Protein AF-A0A957VGG7-F1 (afdb_monomer)

Solvent-accessible surface area (backbone atoms only — not comparable to full-atom values): 11056 Å² total; per-residue (Å²): 121,49,78,49,75,45,54,58,84,41,92,56,49,60,61,48,51,50,52,52,35,55,77,61,43,55,69,79,35,65,76,42,68,19,63,67,44,61,65,49,49,36,33,73,22,59,14,34,44,36,42,32,30,47,97,89,39,76,34,31,43,32,39,33,40,40,26,83,46,97,94,44,64,24,27,28,29,46,44,43,72,71,43,93,70,61,90,61,49,61,60,52,48,30,52,52,52,16,67,74,69,75,28,53,46,42,81,36,58,72,87,56,93,78,53,54,72,57,47,78,45,77,59,84,76,34,34,38,27,29,37,41,67,71,49,28,57,45,47,45,54,52,46,30,72,76,68,67,46,57,79,49,64,34,64,37,42,59,54,59,21,62,82,58,44,48,82,36,49,36,30,33,23,46,92,85,37,85,73,47,72,50,74,44,74,46,47,62,93,53,80,80,75,65,77,91,79,112

Radius of gyration: 17.44 Å; Cα contacts (8 Å, |Δi|>4): 360; chains: 1; bounding box: 41×35×48 Å

Structure (mmCIF, N/CA/C/O backbone):
data_AF-A0A957VGG7-F1
#
_entry.id   AF-A0A957VGG7-F1
#
loop_
_atom_site.group_PDB
_atom_site.id
_atom_site.type_symbol
_atom_site.label_atom_id
_atom_site.label_alt_id
_atom_site.label_comp_id
_atom_site.label_asym_id
_atom_site.label_entity_id
_atom_site.label_seq_id
_atom_site.pdbx_PDB_ins_code
_atom_site.Cartn_x
_atom_site.Cartn_y
_atom_site.Cartn_z
_atom_site.occupancy
_atom_site.B_iso_or_equiv
_atom_site.auth_seq_id
_atom_site.auth_comp_id
_atom_site.auth_asym_id
_atom_site.auth_atom_id
_atom_site.pdbx_PDB_model_num
ATOM 1 N N . MET A 1 1 ? -19.685 0.603 16.178 1.00 87.62 1 MET A N 1
ATOM 2 C CA . MET A 1 1 ? -18.301 0.634 15.673 1.00 87.62 1 MET A CA 1
ATOM 3 C C . MET A 1 1 ? -17.552 1.783 16.332 1.00 87.62 1 MET A C 1
ATOM 5 O O . MET A 1 1 ? -17.985 2.923 16.215 1.00 87.62 1 MET A O 1
ATOM 9 N N . ASN A 1 2 ? -16.481 1.474 17.054 1.00 93.81 2 ASN A N 1
ATOM 10 C CA . ASN A 1 2 ? -15.523 2.428 17.599 1.00 93.81 2 ASN A CA 1
ATOM 11 C C . ASN A 1 2 ? -14.294 2.459 16.679 1.00 93.81 2 ASN A C 1
ATOM 13 O O . ASN A 1 2 ? -13.842 1.401 16.244 1.00 93.81 2 ASN A O 1
ATOM 17 N N . ILE A 1 3 ? -13.790 3.648 16.351 1.00 97.00 3 ILE A N 1
ATOM 18 C CA . ILE A 1 3 ? -12.655 3.826 15.437 1.00 97.00 3 ILE A CA 1
ATOM 19 C C . ILE A 1 3 ? -11.586 4.631 16.163 1.00 97.00 3 ILE A C 1
ATOM 21 O O . ILE A 1 3 ? -11.830 5.774 16.552 1.00 97.00 3 ILE A O 1
ATOM 25 N N . THR A 1 4 ? -10.396 4.054 16.279 1.00 97.50 4 THR A N 1
ATOM 26 C CA . THR A 1 4 ? -9.211 4.743 16.788 1.00 97.50 4 THR A CA 1
ATOM 27 C C . THR A 1 4 ? -8.266 5.014 15.624 1.00 97.50 4 THR A C 1
ATOM 29 O O . THR A 1 4 ? -7.878 4.096 14.898 1.00 97.50 4 THR A O 1
ATOM 32 N N . ILE A 1 5 ? -7.894 6.284 15.448 1.00 97.88 5 ILE A N 1
ATOM 33 C CA . ILE A 1 5 ? -6.891 6.723 14.475 1.00 97.88 5 ILE A CA 1
ATOM 34 C C . ILE A 1 5 ? -5.625 7.104 15.234 1.00 97.88 5 ILE A C 1
ATOM 36 O O . ILE A 1 5 ? -5.638 8.016 16.061 1.00 97.88 5 ILE A O 1
ATOM 40 N N . TYR A 1 6 ? -4.516 6.453 14.905 1.00 97.81 6 TYR A N 1
ATOM 41 C CA . TYR A 1 6 ? -3.201 6.845 15.395 1.00 97.81 6 TYR A CA 1
ATOM 42 C C . TYR A 1 6 ? -2.541 7.755 14.363 1.00 97.81 6 TYR A C 1
ATOM 44 O O . TYR A 1 6 ? -2.190 7.318 13.263 1.00 97.81 6 TYR A O 1
ATOM 52 N N . SER A 1 7 ? -2.402 9.034 14.709 1.00 94.75 7 SER A N 1
ATOM 53 C CA . SER A 1 7 ? -1.756 10.040 13.861 1.00 94.75 7 SER A CA 1
ATOM 54 C C . SER A 1 7 ? -0.229 9.913 13.861 1.00 94.75 7 SER A C 1
ATOM 56 O O . SER A 1 7 ? 0.346 9.394 14.824 1.00 94.75 7 SER A O 1
ATOM 58 N N . PRO A 1 8 ? 0.461 10.420 12.820 1.00 91.81 8 PRO A N 1
ATOM 59 C CA . PRO A 1 8 ? 1.916 10.526 12.821 1.00 91.81 8 PRO A CA 1
ATOM 60 C C . PRO A 1 8 ? 2.452 11.149 14.116 1.00 91.81 8 PRO A C 1
ATOM 62 O O . PRO A 1 8 ? 1.970 12.193 14.554 1.00 91.81 8 PRO A O 1
ATOM 65 N N . GLY A 1 9 ? 3.463 10.525 14.723 1.00 90.19 9 GLY A N 1
ATOM 66 C CA . GLY A 1 9 ? 4.054 10.991 15.979 1.00 90.19 9 GLY A CA 1
ATOM 67 C C . GLY A 1 9 ? 3.290 10.602 17.250 1.00 90.19 9 GLY A C 1
ATOM 68 O O . GLY A 1 9 ? 3.691 11.035 18.330 1.00 90.19 9 GLY A O 1
ATOM 69 N N . HIS A 1 10 ? 2.228 9.788 17.161 1.00 94.44 10 HIS A N 1
ATOM 70 C CA . HIS A 1 10 ? 1.554 9.260 18.350 1.00 94.44 10 HIS A CA 1
ATOM 71 C C . HIS A 1 10 ? 2.556 8.505 19.256 1.00 94.44 10 HIS A C 1
ATOM 73 O O . HIS A 1 10 ? 3.308 7.670 18.744 1.00 94.44 10 HIS A O 1
ATOM 79 N N . PRO A 1 11 ? 2.577 8.734 20.588 1.00 95.12 11 PRO A N 1
ATOM 80 C CA . PRO A 1 11 ? 3.579 8.133 21.478 1.00 95.12 11 PRO A CA 1
ATOM 81 C C . PRO A 1 11 ? 3.611 6.600 21.452 1.00 95.12 11 PRO A C 1
ATOM 83 O O . PRO A 1 11 ? 4.674 6.007 21.614 1.00 95.12 11 PRO A O 1
ATOM 86 N N . SER A 1 12 ? 2.459 5.963 21.223 1.00 95.88 12 SER A N 1
ATOM 87 C CA . SER A 1 12 ? 2.337 4.503 21.127 1.00 95.88 12 SER A CA 1
ATOM 88 C C . SER A 1 12 ? 2.508 3.952 19.708 1.00 95.88 12 SER A C 1
ATOM 90 O O . SER A 1 12 ? 2.339 2.759 19.511 1.00 95.88 12 SER A O 1
ATOM 92 N N . TRP A 1 13 ? 2.856 4.762 18.700 1.00 97.38 13 TRP A N 1
ATOM 93 C CA . TRP A 1 13 ? 2.842 4.313 17.299 1.00 97.38 13 TRP A CA 1
ATOM 94 C C . TRP A 1 13 ? 3.548 2.971 17.081 1.00 97.38 13 TRP A C 1
ATOM 96 O O . TRP A 1 13 ? 2.995 2.069 16.466 1.00 97.38 13 TRP A O 1
ATOM 106 N N . ASN A 1 14 ? 4.774 2.826 17.590 1.00 96.69 14 ASN A N 1
ATOM 107 C CA . ASN A 1 14 ? 5.545 1.605 17.364 1.00 96.69 14 ASN A CA 1
ATOM 108 C C . ASN A 1 14 ? 4.948 0.394 18.090 1.00 96.69 14 ASN A C 1
ATOM 110 O O . ASN A 1 14 ? 4.959 -0.690 17.515 1.00 96.69 14 ASN A O 1
ATOM 114 N N . SER A 1 15 ? 4.396 0.574 19.297 1.00 97.06 15 SER A N 1
ATOM 115 C CA . SER A 1 15 ? 3.704 -0.519 19.988 1.00 97.06 15 SER A CA 1
ATOM 116 C C . SER A 1 15 ? 2.421 -0.909 19.259 1.00 97.06 15 SER A C 1
ATOM 118 O O . SER A 1 15 ? 2.111 -2.092 19.191 1.00 97.06 15 SER A O 1
ATOM 120 N N . GLU A 1 16 ? 1.722 0.049 18.643 1.00 97.62 16 GLU A N 1
ATOM 121 C CA . GLU A 1 16 ? 0.540 -0.242 17.827 1.00 97.62 16 GLU A CA 1
ATOM 122 C C . GLU A 1 16 ? 0.896 -0.943 16.515 1.00 97.62 16 GLU A C 1
ATOM 124 O O . GLU A 1 16 ? 0.223 -1.896 16.142 1.00 97.62 16 GLU A O 1
ATOM 129 N N . VAL A 1 17 ? 1.974 -0.546 15.825 1.00 97.44 17 VAL A N 1
ATOM 130 C CA . VAL A 1 17 ? 2.451 -1.275 14.632 1.00 97.44 17 VAL A CA 1
ATOM 131 C C . VAL A 1 17 ? 2.806 -2.719 14.985 1.00 97.44 17 VAL A C 1
ATOM 133 O O . VAL A 1 17 ? 2.471 -3.629 14.228 1.00 97.44 17 VAL A O 1
ATOM 136 N N . GLU A 1 18 ? 3.471 -2.941 16.120 1.00 96.88 18 GLU A N 1
ATOM 137 C CA . GLU A 1 18 ? 3.801 -4.285 16.594 1.00 96.88 18 GLU A CA 1
ATOM 138 C C . GLU A 1 18 ? 2.541 -5.091 16.937 1.00 96.88 18 GLU A C 1
ATOM 140 O O . GLU A 1 18 ? 2.371 -6.197 16.420 1.00 96.88 18 GLU A O 1
ATOM 145 N N . HIS A 1 19 ? 1.631 -4.521 17.734 1.00 96.69 19 HIS A N 1
ATOM 146 C CA . HIS A 1 19 ? 0.350 -5.135 18.084 1.00 96.69 19 HIS A CA 1
ATOM 147 C C . HIS A 1 19 ? -0.438 -5.520 16.825 1.00 96.69 19 HIS A C 1
ATOM 149 O O . HIS A 1 19 ? -0.761 -6.690 16.623 1.00 96.69 19 HIS A O 1
ATOM 155 N N . MET A 1 20 ? -0.662 -4.566 15.920 1.00 97.69 20 MET A N 1
ATOM 156 C CA . MET A 1 20 ? -1.373 -4.787 14.662 1.00 97.69 20 MET A CA 1
ATOM 157 C C . MET A 1 20 ? -0.683 -5.836 13.787 1.00 97.69 20 MET A C 1
ATOM 159 O O . MET A 1 20 ? -1.348 -6.687 13.200 1.00 97.69 20 MET A O 1
ATOM 163 N N . GLY A 1 21 ? 0.650 -5.816 13.713 1.00 96.75 21 GLY A N 1
ATOM 164 C CA . GLY A 1 21 ? 1.426 -6.819 12.987 1.00 96.75 21 GLY A CA 1
ATOM 165 C C . GLY A 1 21 ? 1.185 -8.233 13.518 1.00 96.75 21 GLY A C 1
ATOM 166 O O . GLY A 1 21 ? 0.913 -9.140 12.732 1.00 96.75 21 GLY A O 1
ATOM 167 N N . GLN A 1 22 ? 1.211 -8.418 14.841 1.00 95.94 22 GLN A N 1
ATOM 168 C CA . GLN A 1 22 ? 0.926 -9.707 15.482 1.00 95.94 22 GLN A CA 1
ATOM 169 C C . GLN A 1 22 ? -0.510 -10.170 15.207 1.00 95.94 22 GLN A C 1
ATOM 171 O O . GLN A 1 22 ? -0.726 -11.316 14.813 1.00 95.94 22 GLN A O 1
ATOM 176 N N . ARG A 1 23 ? -1.492 -9.269 15.344 1.00 96.69 23 ARG A N 1
ATOM 177 C CA . ARG A 1 23 ? -2.910 -9.550 15.051 1.00 96.69 23 ARG A CA 1
ATOM 178 C C . ARG A 1 23 ? -3.134 -9.969 13.599 1.00 96.69 23 ARG A C 1
ATOM 180 O O . ARG A 1 23 ? -3.988 -10.809 13.326 1.00 96.69 23 ARG A O 1
ATOM 187 N N . LEU A 1 24 ? -2.340 -9.422 12.681 1.00 96.62 24 LEU A N 1
ATOM 188 C CA . LEU A 1 24 ? -2.400 -9.707 11.249 1.00 96.62 24 LEU A CA 1
ATOM 189 C C . LEU A 1 24 ? -1.494 -10.860 10.800 1.00 96.62 24 LEU A C 1
ATOM 191 O O . LEU A 1 24 ? -1.432 -11.127 9.600 1.00 96.62 24 LEU A O 1
ATOM 195 N N . GLY A 1 25 ? -0.820 -11.554 11.720 1.00 95.19 25 GLY A N 1
ATOM 196 C CA . GLY A 1 25 ? -0.006 -12.729 11.405 1.00 95.19 25 GLY A CA 1
ATOM 197 C C . GLY A 1 25 ? 1.349 -12.410 10.769 1.00 95.19 25 GLY A C 1
ATOM 198 O O . GLY A 1 25 ? 1.825 -13.173 9.932 1.00 95.19 25 GLY A O 1
ATOM 199 N N . ALA A 1 26 ? 1.976 -11.285 11.118 1.00 92.44 26 ALA A N 1
ATOM 200 C CA . ALA A 1 26 ? 3.391 -11.073 10.815 1.00 92.44 26 ALA A CA 1
ATOM 201 C C . ALA A 1 26 ? 4.264 -12.149 11.506 1.00 92.44 26 ALA A C 1
ATOM 203 O O . ALA A 1 26 ? 3.942 -12.547 12.629 1.00 92.44 26 ALA A O 1
ATOM 204 N N . PRO A 1 27 ? 5.379 -12.595 10.894 1.00 90.62 27 PRO A N 1
ATOM 205 C CA . PRO A 1 27 ? 5.936 -12.159 9.605 1.00 90.62 27 PRO A CA 1
ATOM 206 C C . PRO A 1 27 ? 5.305 -12.818 8.365 1.00 90.62 27 PRO A C 1
ATOM 208 O O . PRO A 1 27 ? 5.608 -12.415 7.244 1.00 90.62 27 PRO A O 1
ATOM 211 N N . ASP A 1 28 ? 4.431 -13.807 8.545 1.00 92.19 28 ASP A N 1
ATOM 212 C CA . ASP A 1 28 ? 3.993 -14.713 7.474 1.00 92.19 28 ASP A CA 1
ATOM 213 C C . ASP A 1 28 ? 2.912 -14.135 6.551 1.00 92.19 28 ASP A C 1
ATOM 215 O O . ASP A 1 28 ? 2.557 -14.746 5.543 1.00 92.19 28 ASP A O 1
ATOM 219 N N . ASN A 1 29 ? 2.377 -12.954 6.864 1.00 94.00 29 ASN A N 1
ATOM 220 C CA . ASN A 1 29 ? 1.370 -12.295 6.044 1.00 94.00 29 ASN A CA 1
ATOM 221 C C . ASN A 1 29 ? 2.011 -11.463 4.906 1.00 94.00 29 ASN A C 1
ATOM 223 O O . ASN A 1 29 ? 2.466 -10.340 5.146 1.00 94.00 29 ASN A O 1
ATOM 227 N N . PRO A 1 30 ? 1.963 -11.923 3.636 1.00 92.44 30 PRO A N 1
ATOM 228 C CA . PRO A 1 30 ? 2.606 -11.241 2.508 1.00 92.44 30 PRO A CA 1
ATOM 229 C C . PRO A 1 30 ? 1.897 -9.945 2.095 1.00 92.44 30 PRO A C 1
ATOM 231 O O . PRO A 1 30 ? 2.405 -9.200 1.257 1.00 92.44 30 PRO A O 1
ATOM 234 N N . THR A 1 31 ? 0.712 -9.682 2.653 1.00 95.00 31 THR A N 1
ATOM 235 C CA . THR A 1 31 ? -0.047 -8.453 2.416 1.00 95.00 31 THR A CA 1
ATOM 236 C C . THR A 1 31 ? 0.313 -7.346 3.404 1.00 95.00 31 THR A C 1
ATOM 238 O O . THR A 1 31 ? -0.221 -6.241 3.300 1.00 95.00 31 THR A O 1
ATOM 241 N N . LEU A 1 32 ? 1.208 -7.585 4.360 1.00 95.94 32 LEU A N 1
ATOM 242 C CA . LEU A 1 32 ? 1.715 -6.524 5.220 1.00 95.94 32 LEU A CA 1
ATOM 243 C C . LEU A 1 32 ? 2.873 -5.799 4.552 1.00 95.94 32 LEU A C 1
ATOM 245 O O . LEU A 1 32 ? 3.742 -6.400 3.925 1.00 95.94 32 LEU A O 1
ATOM 249 N N . PHE A 1 33 ? 2.882 -4.478 4.705 1.00 96.62 33 PHE A N 1
ATOM 250 C CA . PHE A 1 33 ? 4.093 -3.723 4.428 1.00 96.62 33 PHE A CA 1
ATOM 251 C C . PHE A 1 33 ? 5.185 -4.126 5.426 1.00 96.62 33 PHE A C 1
ATOM 253 O O . PHE A 1 33 ? 4.864 -4.449 6.573 1.00 96.62 33 PHE A O 1
ATOM 260 N N . PRO A 1 34 ? 6.465 -4.037 5.028 1.00 95.38 34 PRO A N 1
ATOM 261 C CA . PRO A 1 34 ? 7.582 -4.260 5.935 1.00 95.38 34 PRO A CA 1
ATOM 262 C C . PRO A 1 34 ? 7.437 -3.454 7.228 1.00 95.38 34 PRO A C 1
ATOM 264 O O . PRO A 1 34 ? 7.109 -2.265 7.176 1.00 95.38 34 PRO A O 1
ATOM 267 N N . TYR A 1 35 ? 7.748 -4.064 8.376 1.00 94.00 35 TYR A N 1
ATOM 268 C CA . TYR A 1 35 ? 7.624 -3.416 9.691 1.00 94.00 35 TYR A CA 1
ATOM 269 C C . TYR A 1 35 ? 8.289 -2.034 9.716 1.00 94.00 35 TYR A C 1
ATOM 271 O O . TYR A 1 35 ? 7.664 -1.044 10.082 1.00 94.00 35 TYR A O 1
ATOM 279 N N . HIS A 1 36 ? 9.522 -1.926 9.209 1.00 92.38 36 HIS A N 1
ATOM 280 C CA . HIS A 1 36 ? 10.239 -0.650 9.158 1.00 92.38 36 HIS A CA 1
ATOM 281 C C . HIS A 1 36 ? 9.510 0.423 8.332 1.00 92.38 36 HIS A C 1
ATOM 283 O O . HIS A 1 36 ? 9.531 1.604 8.687 1.00 92.38 36 HIS A O 1
ATOM 289 N N . PHE A 1 37 ? 8.833 0.026 7.249 1.00 96.50 37 PHE A N 1
ATOM 290 C CA . PHE A 1 37 ? 8.023 0.952 6.467 1.00 96.50 37 PHE A CA 1
ATOM 291 C C . PHE A 1 37 ? 6.861 1.489 7.311 1.00 96.50 37 PHE A C 1
ATOM 293 O O . PHE A 1 37 ? 6.667 2.702 7.372 1.00 96.50 37 PHE A O 1
ATOM 300 N N . LEU A 1 38 ? 6.119 0.614 7.995 1.00 97.06 38 LEU A N 1
ATOM 301 C CA . LEU A 1 38 ? 4.990 1.009 8.844 1.00 97.06 38 LEU A CA 1
ATOM 302 C C . LEU A 1 38 ? 5.437 1.844 10.055 1.00 97.06 38 LEU A C 1
ATOM 304 O O . LEU A 1 38 ? 4.814 2.854 10.374 1.00 97.06 38 LEU A O 1
ATOM 308 N N . SER A 1 39 ? 6.548 1.485 10.699 1.00 95.00 39 SER A N 1
ATOM 309 C CA . SER A 1 39 ? 7.067 2.195 11.872 1.00 95.00 39 SER A CA 1
ATOM 310 C C . SER A 1 39 ? 7.642 3.570 11.540 1.00 95.00 39 SER A C 1
ATOM 312 O O . SER A 1 39 ? 7.538 4.476 12.359 1.00 95.00 39 SER A O 1
ATOM 314 N N . VAL A 1 40 ? 8.252 3.755 10.364 1.00 94.75 40 VAL A N 1
ATOM 315 C CA . VAL A 1 40 ? 9.007 4.983 10.049 1.00 94.75 40 VAL A CA 1
ATOM 316 C C . VAL A 1 40 ? 8.440 5.732 8.853 1.00 94.75 40 VAL A C 1
ATOM 318 O O . VAL A 1 40 ? 8.173 6.933 8.940 1.00 94.75 40 VAL A O 1
ATOM 321 N N . VAL A 1 41 ? 8.301 5.056 7.714 1.00 96.06 41 VAL A N 1
ATOM 322 C CA . VAL A 1 41 ? 7.960 5.714 6.448 1.00 96.06 41 VAL A CA 1
ATOM 323 C C . VAL A 1 41 ? 6.515 6.187 6.467 1.00 96.06 41 VAL A C 1
ATOM 325 O O . VAL A 1 41 ? 6.277 7.354 6.162 1.00 96.06 41 VAL A O 1
ATOM 328 N N . LEU A 1 42 ? 5.579 5.332 6.891 1.00 97.25 42 LEU A N 1
ATOM 329 C CA . LEU A 1 42 ? 4.150 5.644 6.910 1.00 97.25 42 LEU A CA 1
ATOM 330 C C . LEU A 1 42 ? 3.857 6.925 7.710 1.00 97.25 42 LEU A C 1
ATOM 332 O O . LEU A 1 42 ? 3.169 7.809 7.208 1.00 97.25 42 LEU A O 1
ATOM 336 N N . GLN A 1 43 ? 4.470 7.094 8.886 1.00 94.88 43 GLN A N 1
ATOM 337 C CA . GLN A 1 43 ? 4.359 8.335 9.663 1.00 94.88 43 GLN A CA 1
ATOM 338 C C . GLN A 1 43 ? 4.864 9.554 8.886 1.00 94.88 43 GLN A C 1
ATOM 340 O O . GLN A 1 43 ? 4.199 10.584 8.804 1.00 94.88 43 GLN A O 1
ATOM 345 N N . ARG A 1 44 ? 6.064 9.446 8.304 1.00 93.88 44 ARG A N 1
ATOM 346 C CA . ARG A 1 44 ? 6.755 10.566 7.645 1.00 93.88 44 ARG A CA 1
ATOM 347 C C . ARG A 1 44 ? 6.051 11.063 6.393 1.00 93.88 44 ARG A C 1
ATOM 349 O O . ARG A 1 44 ? 6.261 12.215 6.008 1.00 93.88 44 ARG A O 1
ATOM 356 N N . ILE A 1 45 ? 5.279 10.200 5.743 1.00 94.31 45 ILE A N 1
ATOM 357 C CA . ILE A 1 45 ? 4.497 10.572 4.566 1.00 94.31 45 ILE A CA 1
ATOM 358 C C . ILE A 1 45 ? 3.126 11.159 4.933 1.00 94.31 45 ILE A C 1
ATOM 360 O O . ILE A 1 45 ? 2.477 11.745 4.073 1.00 94.31 45 ILE A O 1
ATOM 364 N N . GLY A 1 46 ? 2.724 11.089 6.208 1.00 94.75 46 GLY A N 1
ATOM 365 C CA . GLY A 1 46 ? 1.424 11.560 6.694 1.00 94.75 46 GLY A CA 1
ATOM 366 C C . GLY A 1 46 ? 0.361 10.464 6.764 1.00 94.75 46 GLY A C 1
ATOM 367 O O . GLY A 1 46 ? -0.827 10.766 6.788 1.00 94.75 46 GLY A O 1
ATOM 368 N N . GLY A 1 47 ? 0.766 9.194 6.750 1.00 97.00 47 GLY A N 1
ATOM 369 C CA . GLY A 1 47 ? -0.140 8.067 6.914 1.00 97.00 47 GLY A CA 1
ATOM 370 C C . GLY A 1 47 ? -0.578 7.854 8.360 1.00 97.00 47 GLY A C 1
ATOM 371 O O . GLY A 1 47 ? 0.034 8.365 9.293 1.00 97.00 47 GLY A O 1
ATOM 372 N N . HIS A 1 48 ? -1.641 7.078 8.535 1.00 98.31 48 HIS A N 1
ATOM 373 C CA . HIS A 1 48 ? -2.248 6.812 9.842 1.00 98.31 48 HIS A CA 1
ATOM 374 C C . HIS A 1 48 ? -2.454 5.310 10.036 1.00 98.31 48 HIS A C 1
ATOM 376 O O . HIS A 1 48 ? -2.628 4.572 9.060 1.00 98.31 48 HIS A O 1
ATOM 382 N N . LEU A 1 49 ? -2.471 4.866 11.291 1.00 98.50 49 LEU A N 1
ATOM 383 C CA . LEU A 1 49 ? -2.972 3.537 11.645 1.00 98.50 49 LEU A CA 1
ATOM 384 C C . LEU A 1 49 ? -4.442 3.661 12.045 1.00 98.50 49 LEU A C 1
ATOM 386 O O . LEU A 1 49 ? -4.835 4.650 12.666 1.00 98.50 49 LEU A O 1
ATOM 390 N N . VA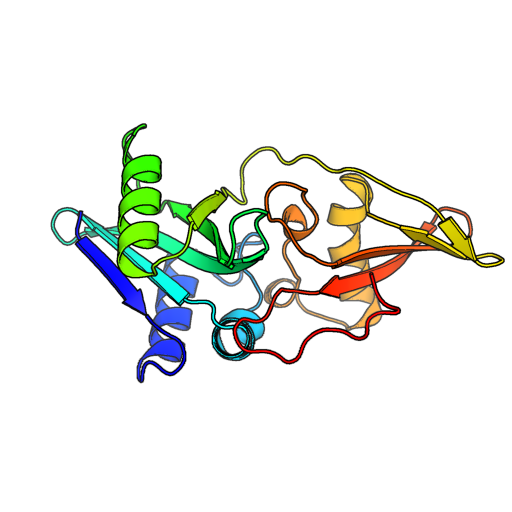L A 1 50 ? -5.240 2.660 11.702 1.00 98.44 50 VAL A N 1
ATOM 391 C CA . VAL A 1 50 ? -6.663 2.593 12.028 1.00 98.44 50 VAL A CA 1
ATOM 392 C C . VAL A 1 50 ? -6.935 1.278 12.734 1.00 98.44 50 VAL A C 1
ATOM 394 O O . VAL A 1 50 ? -6.602 0.215 12.217 1.00 98.44 50 VAL A O 1
ATOM 397 N N . GLN A 1 51 ? -7.582 1.359 13.887 1.00 97.69 51 GLN A N 1
ATOM 398 C CA . GLN A 1 51 ? -8.130 0.215 14.601 1.00 97.69 51 GLN A CA 1
ATOM 399 C C . GLN A 1 51 ? -9.642 0.372 14.684 1.00 97.69 51 GLN A C 1
ATOM 401 O O . GLN A 1 51 ? -10.145 1.464 14.966 1.00 97.69 51 GLN A O 1
ATOM 406 N N . VAL A 1 52 ? -10.360 -0.714 14.421 1.00 96.75 52 VAL A N 1
ATOM 407 C CA . VAL A 1 52 ? -11.819 -0.735 14.424 1.00 96.75 52 VAL A CA 1
ATOM 408 C C . VAL A 1 52 ? -12.307 -1.809 15.377 1.00 96.75 52 VAL A C 1
ATOM 410 O O . VAL A 1 52 ? -11.957 -2.983 15.249 1.00 96.75 52 VAL A O 1
ATOM 413 N N . GLU A 1 53 ? -13.173 -1.407 16.299 1.00 95.50 53 GLU A N 1
ATOM 414 C CA . GLU A 1 53 ? -13.745 -2.281 17.315 1.00 95.50 53 GLU A CA 1
ATOM 415 C C . GLU A 1 53 ? -15.273 -2.261 17.280 1.00 95.50 53 GLU A C 1
ATOM 417 O O . GLU A 1 53 ? -15.909 -1.244 16.985 1.00 95.50 53 GLU A O 1
ATOM 422 N N . THR A 1 54 ? -15.884 -3.389 17.627 1.00 92.50 54 THR A N 1
ATOM 423 C CA . THR A 1 54 ? -17.321 -3.499 17.902 1.00 92.50 54 THR A CA 1
ATOM 424 C C . THR A 1 54 ? -17.508 -4.360 19.142 1.00 92.50 54 THR A C 1
ATOM 426 O O . THR A 1 54 ? -16.882 -5.407 19.263 1.00 92.50 54 THR A O 1
ATOM 429 N N . ASP A 1 55 ? -18.304 -3.875 20.097 1.00 91.00 55 ASP A N 1
ATOM 430 C CA . ASP A 1 55 ? -18.567 -4.542 21.381 1.00 91.00 55 ASP A CA 1
ATOM 431 C C . ASP A 1 55 ? -17.295 -4.965 22.146 1.00 91.00 55 ASP A C 1
ATOM 433 O O . ASP A 1 55 ? -17.250 -5.999 22.807 1.00 91.00 55 ASP A O 1
ATOM 437 N N . GLY A 1 56 ? -16.238 -4.148 22.048 1.00 89.38 56 GLY A N 1
ATOM 438 C CA . GLY A 1 56 ? -14.939 -4.389 22.689 1.00 89.38 56 GLY A CA 1
ATOM 439 C C . GLY A 1 56 ? -14.050 -5.418 21.982 1.00 89.38 56 GLY A C 1
ATOM 440 O O . GLY A 1 56 ? -12.957 -5.699 22.466 1.00 89.38 56 GLY A O 1
ATOM 441 N N . ALA A 1 57 ? -14.486 -5.972 20.849 1.00 92.81 57 ALA A N 1
ATOM 442 C CA . ALA A 1 57 ? -13.680 -6.845 20.008 1.00 92.81 57 ALA A CA 1
ATOM 443 C C . ALA A 1 57 ? -13.102 -6.073 18.815 1.00 92.81 57 ALA A C 1
ATOM 445 O O . ALA A 1 57 ? -13.823 -5.364 18.113 1.00 92.81 57 ALA A O 1
ATOM 446 N N . GLU A 1 58 ? -11.806 -6.245 18.559 1.00 94.69 58 GLU A N 1
ATOM 447 C CA . GLU A 1 58 ? -11.133 -5.723 17.368 1.00 94.69 58 GLU A CA 1
ATOM 448 C C . GLU A 1 58 ? -11.585 -6.505 16.126 1.00 94.69 58 GLU A C 1
ATOM 450 O O . GLU A 1 58 ? -11.332 -7.707 16.006 1.00 94.69 58 GLU A O 1
ATOM 455 N N . ILE A 1 59 ? -12.270 -5.822 15.209 1.00 95.94 59 ILE A N 1
ATOM 456 C CA . ILE A 1 59 ? -12.869 -6.428 14.010 1.00 95.94 59 ILE A CA 1
ATOM 457 C C . ILE A 1 59 ? -12.089 -6.116 12.735 1.00 95.94 59 ILE A C 1
ATOM 459 O O . ILE A 1 59 ? -12.211 -6.851 11.754 1.00 95.94 59 ILE A O 1
ATOM 463 N N . SER A 1 60 ? -11.284 -5.051 12.726 1.00 96.50 60 SER A N 1
ATOM 464 C CA . SER A 1 60 ? -10.486 -4.670 11.564 1.00 96.50 60 SER A CA 1
ATOM 465 C C . SER A 1 60 ? -9.309 -3.769 11.931 1.00 96.50 60 SER A C 1
ATOM 467 O O . SER A 1 60 ? -9.386 -2.956 12.854 1.00 96.50 60 SER A O 1
ATOM 469 N N . ILE A 1 61 ? -8.234 -3.907 11.156 1.00 98.00 61 ILE A N 1
ATOM 470 C CA . ILE A 1 61 ? -7.061 -3.039 11.174 1.00 98.00 61 ILE A CA 1
ATOM 471 C C . ILE A 1 61 ? -6.896 -2.412 9.789 1.00 98.00 61 ILE A C 1
ATOM 473 O O . ILE A 1 61 ? -7.072 -3.064 8.759 1.00 98.00 61 ILE A O 1
ATOM 477 N N . GLY A 1 62 ? -6.516 -1.141 9.751 1.00 97.94 62 GLY A N 1
ATOM 478 C CA . GLY A 1 62 ? -6.265 -0.410 8.522 1.00 97.94 62 GLY A CA 1
ATOM 479 C C . GLY A 1 62 ? -4.984 0.407 8.567 1.00 97.94 62 GLY A C 1
ATOM 480 O O . GLY A 1 62 ? -4.578 0.918 9.607 1.00 97.94 62 GLY A O 1
ATOM 481 N N . PHE A 1 63 ? -4.376 0.585 7.400 1.00 98.56 63 PHE A N 1
ATOM 482 C CA . PHE A 1 63 ? -3.264 1.511 7.206 1.00 98.56 63 PHE A CA 1
ATOM 483 C C . PHE A 1 63 ? -3.664 2.533 6.145 1.00 98.56 63 PHE A C 1
ATOM 485 O O . PHE A 1 63 ? -3.975 2.163 5.010 1.00 98.56 63 PHE A O 1
ATOM 492 N N . LEU A 1 64 ? -3.686 3.811 6.513 1.00 98.38 64 LEU A N 1
ATOM 493 C CA . LEU A 1 64 ? -4.044 4.906 5.617 1.00 98.38 64 LEU A CA 1
ATOM 494 C C . LEU A 1 64 ? -2.789 5.447 4.943 1.00 98.38 64 LEU A C 1
ATOM 496 O O . LEU A 1 64 ? -1.953 6.079 5.589 1.00 98.38 64 LEU A O 1
ATOM 500 N N . PHE A 1 65 ? -2.675 5.221 3.638 1.00 97.94 65 PHE A N 1
ATOM 501 C CA . PHE A 1 65 ? -1.592 5.735 2.808 1.00 97.94 65 PHE A CA 1
ATOM 502 C C . PHE A 1 65 ? -2.038 7.024 2.124 1.00 97.94 65 PHE A C 1
ATOM 504 O O . PHE A 1 65 ? -3.094 7.014 1.490 1.00 97.94 65 PHE A O 1
ATOM 511 N N . PRO A 1 66 ? -1.270 8.119 2.222 1.00 95.88 66 PRO A N 1
ATOM 512 C CA . PRO A 1 66 ? -1.546 9.325 1.457 1.00 95.88 66 PRO A CA 1
ATOM 513 C C . PRO A 1 66 ? -1.630 9.022 -0.040 1.00 95.88 66 PRO A C 1
ATOM 515 O O . PRO A 1 66 ? -0.853 8.228 -0.575 1.00 95.88 66 PRO A O 1
ATOM 518 N N . ARG A 1 67 ? -2.578 9.679 -0.699 1.00 92.50 67 ARG A N 1
ATOM 519 C CA . ARG A 1 67 ? -2.890 9.559 -2.120 1.00 92.50 67 ARG A CA 1
ATOM 520 C C . ARG A 1 67 ? -3.286 10.927 -2.664 1.00 92.50 67 ARG A C 1
ATOM 522 O O . ARG A 1 67 ? -3.951 11.715 -1.989 1.00 92.50 67 ARG A O 1
ATOM 529 N N . ARG A 1 68 ? -2.954 11.198 -3.923 1.00 85.25 68 ARG A N 1
ATOM 530 C CA . ARG A 1 68 ? -3.564 12.297 -4.681 1.00 85.25 68 ARG A CA 1
ATOM 531 C C . ARG A 1 68 ? -4.849 11.868 -5.386 1.00 85.25 68 ARG A C 1
ATOM 533 O O . ARG A 1 68 ? -4.862 10.890 -6.133 1.00 85.25 68 ARG A O 1
ATOM 540 N N . ALA A 1 69 ? -5.911 12.639 -5.178 1.00 83.56 69 ALA A N 1
ATOM 541 C CA . ALA A 1 69 ? -7.144 12.581 -5.953 1.00 83.56 69 ALA A CA 1
ATOM 542 C C . ALA A 1 69 ? -7.341 13.896 -6.726 1.00 83.56 69 ALA A C 1
ATOM 544 O O . ALA A 1 69 ? -6.683 14.898 -6.442 1.00 83.56 69 ALA A O 1
ATOM 545 N N . ALA A 1 70 ? -8.245 13.893 -7.711 1.00 79.44 70 ALA A N 1
ATOM 546 C CA . ALA A 1 70 ? -8.556 15.086 -8.506 1.00 79.44 70 ALA A CA 1
ATOM 547 C C . ALA A 1 70 ? -9.060 16.250 -7.633 1.00 79.44 70 ALA A C 1
ATOM 549 O O . ALA A 1 70 ? -8.687 17.398 -7.859 1.00 79.44 70 ALA A O 1
ATOM 550 N N . ASP A 1 71 ? -9.834 15.928 -6.596 1.00 81.00 71 ASP A N 1
ATOM 551 C CA . ASP A 1 71 ? -10.508 16.902 -5.732 1.00 81.00 71 ASP A CA 1
ATOM 552 C C . ASP A 1 71 ? -9.687 17.294 -4.489 1.00 81.00 71 ASP A C 1
ATOM 554 O O . ASP A 1 71 ? -10.190 17.980 -3.600 1.00 81.00 71 ASP A O 1
ATOM 558 N N . GLY A 1 72 ? -8.418 16.869 -4.408 1.00 84.56 72 GLY A N 1
ATOM 559 C CA . GLY A 1 72 ? -7.506 17.218 -3.316 1.00 84.56 72 GLY A CA 1
ATOM 560 C C . GLY A 1 72 ? -6.839 16.013 -2.636 1.00 84.56 72 GLY A C 1
ATOM 561 O O . GLY A 1 72 ? -6.653 14.963 -3.262 1.00 84.56 72 GLY A O 1
ATOM 562 N N . PRO A 1 73 ? -6.396 16.161 -1.370 1.00 89.06 73 PRO A N 1
ATOM 563 C CA . PRO A 1 73 ? -5.763 15.076 -0.629 1.00 89.06 73 PRO A CA 1
ATOM 564 C C . PRO A 1 73 ? -6.757 13.939 -0.365 1.00 89.06 73 PRO A C 1
ATOM 566 O O . PRO A 1 73 ? -7.907 14.164 0.013 1.00 89.06 73 PRO A O 1
ATOM 569 N N . ALA A 1 74 ? -6.288 12.707 -0.534 1.00 95.69 74 ALA A N 1
ATOM 570 C CA . ALA A 1 74 ? -7.042 11.496 -0.256 1.00 95.69 74 ALA A CA 1
ATOM 571 C C . ALA A 1 74 ? -6.161 10.447 0.437 1.00 95.69 74 ALA A C 1
ATOM 573 O O . ALA A 1 74 ? -4.939 10.561 0.484 1.00 95.69 74 ALA A O 1
ATOM 574 N N . TYR A 1 75 ? -6.773 9.386 0.940 1.00 97.94 75 TYR A N 1
ATOM 575 C CA . TYR A 1 75 ? -6.070 8.231 1.473 1.00 97.94 75 TYR A CA 1
ATOM 576 C 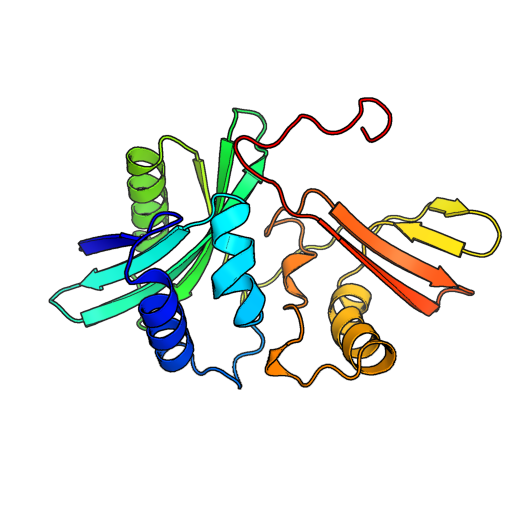C . TYR A 1 75 ? -6.524 6.952 0.782 1.00 97.94 75 TYR A C 1
ATOM 578 O O . TYR A 1 75 ? -7.701 6.782 0.471 1.00 97.94 75 TYR A O 1
ATOM 586 N N . THR A 1 76 ? -5.597 6.020 0.606 1.00 98.19 76 THR A N 1
ATOM 587 C CA . THR A 1 76 ? -5.907 4.607 0.382 1.00 98.19 76 THR A CA 1
ATOM 588 C C . THR A 1 76 ? -5.911 3.907 1.740 1.00 98.19 76 THR A C 1
ATOM 590 O O . THR A 1 76 ? -4.877 3.835 2.403 1.00 98.19 76 THR A O 1
ATOM 593 N N . LEU A 1 77 ? -7.065 3.391 2.166 1.00 98.44 77 LEU A N 1
ATOM 594 C CA . LEU A 1 77 ? -7.209 2.548 3.351 1.00 98.44 77 LEU A CA 1
ATOM 595 C C . LEU A 1 77 ? -6.895 1.103 2.970 1.00 98.44 77 LEU A C 1
ATOM 597 O O . LEU A 1 77 ? -7.771 0.387 2.486 1.00 98.44 77 LEU A O 1
ATOM 601 N N . ARG A 1 78 ? -5.659 0.661 3.219 1.00 98.19 78 ARG A N 1
ATOM 602 C CA . ARG A 1 78 ? -5.300 -0.759 3.134 1.00 98.19 78 ARG A CA 1
ATOM 603 C C . ARG A 1 78 ? -5.959 -1.494 4.299 1.00 98.19 78 ARG A C 1
ATOM 605 O O . ARG A 1 78 ? -5.452 -1.447 5.418 1.00 98.19 78 ARG A O 1
ATOM 612 N N . HIS A 1 79 ? -7.095 -2.117 4.023 1.00 97.31 79 HIS A N 1
ATOM 613 C CA . HIS A 1 79 ? -8.008 -2.696 4.998 1.00 97.31 79 HIS A CA 1
ATOM 614 C C . HIS A 1 79 ? -7.713 -4.181 5.232 1.00 97.31 79 HIS A C 1
ATOM 616 O O . HIS A 1 79 ? -7.575 -4.948 4.281 1.00 97.31 79 HIS A O 1
ATOM 622 N N . HIS A 1 80 ? -7.653 -4.592 6.497 1.00 97.19 80 HIS A N 1
ATOM 623 C CA . HIS A 1 80 ? -7.473 -5.979 6.911 1.00 97.19 80 HIS A CA 1
ATOM 624 C C . HIS A 1 80 ? -8.576 -6.379 7.898 1.00 97.19 80 HIS A C 1
ATOM 626 O O . HIS A 1 80 ? -8.453 -6.102 9.095 1.00 97.19 80 HIS A O 1
ATOM 632 N N . PRO A 1 81 ? -9.643 -7.048 7.431 1.00 95.19 81 PRO A N 1
ATOM 633 C CA . PRO A 1 81 ? -10.671 -7.550 8.330 1.00 95.19 81 PRO A CA 1
ATOM 634 C C . PRO A 1 81 ? -10.107 -8.686 9.198 1.00 95.19 81 PRO A C 1
ATOM 636 O O . PRO A 1 81 ? -9.441 -9.597 8.695 1.00 95.19 81 PRO A O 1
ATOM 639 N N . LEU A 1 82 ? -10.391 -8.631 10.500 1.00 95.31 82 LEU A N 1
ATOM 640 C CA . LEU A 1 82 ? -10.115 -9.697 11.473 1.00 95.31 82 LEU A CA 1
ATOM 641 C C . LEU A 1 82 ? -11.353 -10.563 11.732 1.00 95.31 82 LEU A C 1
ATOM 643 O O . LEU A 1 82 ? -11.233 -11.729 12.100 1.00 95.31 82 LEU A O 1
ATOM 647 N N . ALA A 1 83 ? -12.534 -9.992 11.514 1.00 92.44 83 ALA A N 1
ATOM 648 C CA . ALA A 1 83 ? -13.821 -10.664 11.558 1.00 92.44 83 ALA A CA 1
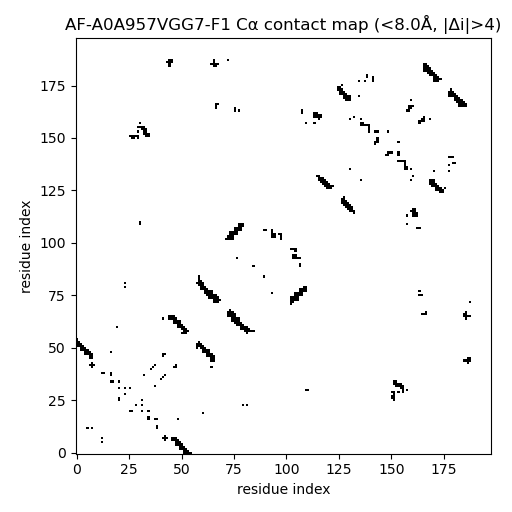ATOM 649 C C . ALA A 1 83 ? -14.653 -10.263 10.327 1.00 92.44 83 ALA A C 1
ATOM 651 O O . ALA A 1 83 ? -14.367 -9.232 9.709 1.00 92.44 83 ALA A O 1
ATOM 652 N N . PRO A 1 84 ? -15.676 -11.054 9.953 1.00 86.88 84 PRO A N 1
ATOM 653 C CA . PRO A 1 84 ? -16.653 -10.629 8.962 1.00 86.88 84 PRO A CA 1
ATOM 654 C C . PRO A 1 84 ? -17.248 -9.272 9.342 1.00 86.88 84 PRO A C 1
ATOM 656 O O . PRO A 1 84 ? -17.611 -9.045 10.496 1.00 86.88 84 PRO A O 1
ATOM 659 N N . MET A 1 85 ? -17.325 -8.382 8.362 1.00 85.25 85 MET A N 1
ATOM 660 C CA . MET A 1 85 ? -18.004 -7.100 8.476 1.00 85.25 85 MET A CA 1
ATOM 661 C C . MET A 1 85 ? -19.240 -7.137 7.583 1.00 85.25 85 MET A C 1
ATOM 663 O O . MET A 1 85 ? -19.213 -7.789 6.539 1.00 85.25 85 MET A O 1
ATOM 667 N N . ASP A 1 86 ? -20.296 -6.435 7.985 1.00 85.19 86 ASP A N 1
ATOM 668 C CA . ASP A 1 86 ? -21.478 -6.260 7.142 1.00 85.19 86 ASP A CA 1
ATOM 669 C C . ASP A 1 86 ? -21.100 -5.556 5.828 1.00 85.19 86 ASP A C 1
ATOM 671 O O . ASP A 1 86 ? -20.168 -4.745 5.801 1.00 85.19 86 ASP A O 1
ATOM 675 N N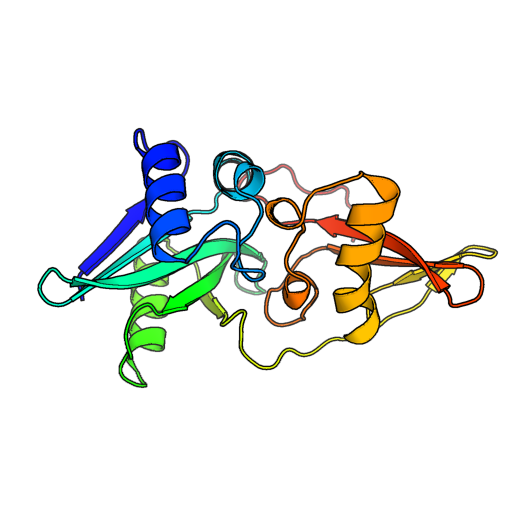 . ASP A 1 87 ? -21.845 -5.821 4.752 1.00 79.38 87 ASP A N 1
ATOM 676 C CA . ASP A 1 87 ? -21.529 -5.330 3.400 1.00 79.38 87 ASP A CA 1
ATOM 677 C C . ASP A 1 87 ? -21.359 -3.796 3.340 1.00 79.38 87 ASP A C 1
ATOM 679 O O . ASP A 1 87 ? -20.480 -3.282 2.645 1.00 79.38 87 ASP A O 1
ATOM 683 N N . ASP A 1 88 ? -22.135 -3.056 4.138 1.00 89.62 88 ASP A N 1
ATOM 684 C CA . ASP A 1 88 ? -22.083 -1.590 4.199 1.00 89.62 88 ASP A CA 1
ATOM 685 C C . ASP A 1 88 ? -21.017 -1.045 5.165 1.00 89.62 88 ASP A C 1
ATOM 687 O O . ASP A 1 88 ? -20.677 0.143 5.122 1.00 89.62 88 ASP A O 1
ATOM 691 N N . ALA A 1 89 ? -20.473 -1.878 6.055 1.00 91.81 89 ALA A N 1
ATOM 692 C CA . ALA A 1 89 ? -19.626 -1.419 7.153 1.00 91.81 89 ALA A CA 1
ATOM 693 C C . ALA A 1 89 ? -18.314 -0.795 6.656 1.00 91.81 89 ALA A C 1
ATOM 695 O O . ALA A 1 89 ? -17.843 0.189 7.227 1.00 91.81 89 ALA A O 1
ATOM 696 N N . LEU A 1 90 ? -17.746 -1.306 5.558 1.00 93.50 90 LEU A N 1
ATOM 697 C CA . LEU A 1 90 ? -16.542 -0.730 4.954 1.00 93.50 90 LEU A CA 1
ATOM 698 C C . LEU A 1 90 ? -16.812 0.656 4.347 1.00 93.50 90 LEU A C 1
ATOM 700 O O . LEU A 1 90 ? -15.983 1.554 4.485 1.00 93.50 90 LEU A O 1
ATOM 704 N N . GLY A 1 91 ? -17.979 0.854 3.728 1.00 95.12 91 GLY A N 1
ATOM 705 C CA . GLY A 1 91 ? -18.399 2.161 3.214 1.00 95.12 91 GLY A CA 1
ATOM 706 C C . GLY A 1 91 ? -18.648 3.176 4.332 1.00 95.12 91 GLY A C 1
ATOM 707 O O . GLY A 1 91 ? -18.258 4.338 4.226 1.00 95.12 91 GLY A O 1
ATOM 708 N N . GLN A 1 92 ? -19.237 2.735 5.446 1.00 95.12 92 GLN A N 1
ATOM 709 C CA . GLN A 1 92 ? -19.403 3.575 6.635 1.00 95.12 92 GLN A CA 1
ATOM 710 C C . GLN A 1 92 ? -18.053 3.936 7.264 1.00 95.12 92 GLN A C 1
ATOM 712 O O . GLN A 1 92 ? -17.831 5.092 7.624 1.00 95.12 92 GLN A O 1
ATOM 717 N N . LEU A 1 93 ? -17.132 2.972 7.359 1.00 96.50 93 LEU A N 1
ATOM 718 C CA . LEU A 1 93 ? -15.782 3.192 7.871 1.00 96.50 93 LEU A CA 1
ATOM 719 C C . LEU A 1 93 ? -15.047 4.263 7.058 1.00 96.50 93 LEU A C 1
ATOM 721 O O . LEU A 1 93 ? -14.534 5.217 7.641 1.00 96.50 93 LEU A O 1
ATOM 725 N N . THR A 1 94 ? -15.019 4.154 5.727 1.00 97.12 94 THR A N 1
ATOM 726 C CA . THR A 1 94 ? -14.338 5.154 4.888 1.00 97.12 94 THR A CA 1
ATOM 727 C C . THR A 1 94 ? -14.995 6.529 4.967 1.00 97.12 94 THR A C 1
ATOM 729 O O . THR A 1 94 ? -14.278 7.529 5.002 1.00 97.12 94 THR A O 1
ATOM 732 N N . ALA A 1 95 ? -16.326 6.606 5.071 1.00 96.94 95 ALA A N 1
ATOM 733 C CA . ALA A 1 95 ? -17.036 7.870 5.258 1.00 96.94 95 ALA A CA 1
ATOM 734 C C . ALA A 1 95 ? -16.686 8.546 6.597 1.00 96.94 95 ALA A C 1
ATOM 736 O O . ALA A 1 95 ? -16.399 9.745 6.629 1.00 96.94 95 ALA A O 1
ATOM 737 N N . ILE A 1 96 ? -16.655 7.782 7.696 1.00 97.19 96 ILE A N 1
ATOM 738 C CA . ILE A 1 96 ? -16.293 8.303 9.022 1.00 97.19 96 ILE A CA 1
ATOM 739 C C . ILE A 1 96 ? -14.835 8.764 9.037 1.00 97.19 96 ILE A C 1
ATOM 741 O O . ILE A 1 96 ? -14.560 9.894 9.445 1.00 97.19 96 ILE A O 1
ATOM 745 N N . LEU A 1 97 ? -13.909 7.929 8.550 1.00 97.88 97 LEU A N 1
ATOM 746 C CA . LEU A 1 97 ? -12.492 8.286 8.449 1.00 97.88 97 LEU A CA 1
ATOM 747 C C . LEU A 1 97 ? -12.305 9.549 7.606 1.00 97.88 97 LEU A C 1
ATOM 749 O O . LEU A 1 97 ? -11.572 10.451 8.005 1.00 97.88 97 LEU A O 1
ATOM 753 N N . GLY A 1 98 ? -13.002 9.649 6.472 1.00 96.38 98 GLY A N 1
ATOM 754 C CA . GLY A 1 98 ? -12.891 10.809 5.599 1.00 96.38 98 GLY A CA 1
ATOM 755 C C . GLY A 1 98 ? -13.391 12.097 6.248 1.00 96.38 98 GLY A C 1
ATOM 756 O O . GLY A 1 98 ? -12.736 13.135 6.145 1.00 96.38 98 GLY A O 1
ATOM 757 N N . SER A 1 99 ? -14.490 12.023 7.005 1.00 96.19 99 SER A N 1
ATOM 758 C CA . SER A 1 99 ? -14.984 13.159 7.787 1.00 96.19 99 SER A CA 1
ATOM 759 C C . SER A 1 99 ? -14.019 13.574 8.900 1.00 96.19 99 SER A C 1
ATOM 761 O O . SER A 1 99 ? -13.885 14.768 9.154 1.00 96.19 99 SER A O 1
ATOM 763 N N . GLN A 1 100 ? -13.370 12.625 9.580 1.00 96.12 100 GLN A N 1
ATOM 764 C CA . GLN A 1 100 ? -12.433 12.923 10.672 1.00 96.12 100 GLN A CA 1
ATOM 765 C C . GLN A 1 100 ? -11.104 13.493 10.165 1.00 96.12 100 GLN A C 1
ATOM 767 O O . GLN A 1 100 ? -10.516 14.356 10.814 1.00 96.12 100 GLN A O 1
ATOM 772 N N . LEU A 1 101 ? -10.638 13.028 9.005 1.00 94.81 101 LEU A N 1
ATOM 773 C CA . LEU A 1 101 ? -9.362 13.434 8.411 1.00 94.81 101 LEU A CA 1
ATOM 774 C C . LEU A 1 101 ? -9.480 14.657 7.493 1.00 94.81 101 LEU A C 1
ATOM 776 O O . LEU A 1 101 ? -8.459 15.235 7.125 1.00 94.81 101 LEU A O 1
ATOM 780 N N . GLY A 1 102 ? -10.698 15.036 7.091 1.00 94.00 102 GLY A N 1
ATOM 781 C CA . GLY A 1 102 ? -10.923 16.103 6.113 1.00 94.00 102 GLY A CA 1
ATOM 782 C C . GLY A 1 102 ? -10.388 15.764 4.716 1.00 94.00 102 GLY A C 1
ATOM 783 O O . GLY A 1 102 ? -9.956 16.656 3.991 1.00 94.00 102 GLY A O 1
ATOM 784 N N . ALA A 1 103 ? -10.374 14.480 4.354 1.00 94.94 103 ALA A N 1
ATOM 785 C CA . ALA A 1 103 ? -9.828 13.965 3.099 1.00 94.94 103 ALA A CA 1
ATOM 786 C C . ALA A 1 103 ? -10.645 12.757 2.626 1.00 94.94 103 ALA A C 1
ATOM 788 O O . ALA A 1 103 ? -11.181 12.014 3.443 1.00 94.94 103 ALA A O 1
ATOM 789 N N . ALA A 1 104 ? -10.727 12.518 1.317 1.00 96.12 104 ALA A N 1
ATOM 790 C CA . ALA A 1 104 ? -11.400 11.319 0.813 1.00 96.12 104 ALA A CA 1
ATOM 791 C C . ALA A 1 104 ? -10.650 10.047 1.249 1.00 96.12 104 ALA A C 1
ATOM 793 O O . ALA A 1 104 ? -9.422 10.044 1.316 1.00 96.12 104 ALA A O 1
ATOM 794 N N . VAL A 1 105 ? -11.368 8.954 1.518 1.00 97.62 105 VAL A N 1
ATOM 795 C CA . VAL A 1 105 ? -10.766 7.660 1.873 1.00 97.62 105 VAL A CA 1
ATOM 796 C C . VAL A 1 105 ? -11.281 6.584 0.926 1.00 97.62 105 VAL A C 1
ATOM 798 O O . VAL A 1 105 ? -12.481 6.339 0.831 1.00 97.62 105 VAL A O 1
ATOM 801 N N . HIS A 1 106 ? -10.359 5.923 0.237 1.00 96.81 106 HIS A N 1
ATOM 802 C CA . HIS A 1 106 ? -10.637 4.842 -0.697 1.00 96.81 106 HIS A CA 1
ATOM 803 C C . HIS A 1 106 ? -10.304 3.510 -0.036 1.00 96.81 106 HIS A C 1
ATOM 805 O O . HIS A 1 106 ? -9.148 3.263 0.310 1.00 96.81 106 HIS A O 1
ATOM 811 N N . ALA A 1 107 ? -11.308 2.655 0.145 1.00 96.62 107 ALA A N 1
ATOM 812 C CA . ALA A 1 107 ? -11.089 1.306 0.647 1.00 96.62 107 ALA A CA 1
ATOM 813 C C . ALA A 1 107 ? -10.230 0.495 -0.330 1.00 96.62 107 ALA A C 1
ATOM 815 O O . ALA A 1 107 ? -10.387 0.598 -1.547 1.00 96.62 107 ALA A O 1
ATOM 816 N N . TYR A 1 108 ? -9.340 -0.325 0.218 1.00 97.69 108 TYR A N 1
ATOM 817 C CA . TYR A 1 108 ? -8.459 -1.189 -0.545 1.00 97.69 108 TYR A CA 1
ATOM 818 C C . TYR A 1 108 ? -8.270 -2.522 0.179 1.00 97.69 108 TYR A C 1
ATOM 820 O O . TYR A 1 108 ? -7.700 -2.561 1.271 1.00 97.69 108 TYR A O 1
ATOM 828 N N . ASP A 1 109 ? -8.736 -3.609 -0.436 1.00 96.06 109 ASP A N 1
ATOM 829 C CA . ASP A 1 109 ? -8.514 -4.973 0.047 1.00 96.06 109 ASP A CA 1
ATOM 830 C C . ASP A 1 109 ? -7.259 -5.558 -0.618 1.00 96.06 109 ASP A C 1
ATOM 832 O O . ASP A 1 109 ? -7.286 -5.853 -1.813 1.00 96.06 109 ASP A O 1
ATOM 836 N N . PRO A 1 110 ? -6.159 -5.778 0.120 1.00 96.69 110 PRO A N 1
ATOM 837 C CA . PRO A 1 110 ? -4.938 -6.307 -0.468 1.00 96.69 110 PRO A CA 1
ATOM 838 C C . PRO A 1 110 ? -5.038 -7.766 -0.930 1.00 96.69 110 PRO A C 1
ATOM 840 O O . PRO A 1 110 ? -4.166 -8.215 -1.670 1.00 96.69 110 PRO A O 1
ATOM 843 N N . ARG A 1 111 ? -6.071 -8.510 -0.513 1.00 94.06 111 ARG A N 1
ATOM 844 C CA . ARG A 1 111 ? -6.308 -9.911 -0.907 1.00 94.06 111 ARG A CA 1
ATOM 845 C C . ARG A 1 111 ? -7.274 -10.033 -2.086 1.00 94.06 111 ARG A C 1
ATOM 847 O O . ARG A 1 111 ? -7.389 -11.115 -2.659 1.00 94.06 111 ARG A O 1
ATOM 854 N N . GLY A 1 112 ? -7.963 -8.945 -2.422 1.00 93.19 112 GLY A N 1
ATOM 855 C CA . GLY A 1 112 ? -8.923 -8.888 -3.514 1.00 93.19 112 GLY A CA 1
ATOM 856 C C . GLY A 1 112 ? -8.270 -8.933 -4.902 1.00 93.19 112 GLY A C 1
ATOM 857 O O . GLY A 1 112 ? -7.044 -8.906 -5.033 1.00 93.19 112 GLY A O 1
ATOM 858 N N . PRO A 1 113 ? -9.084 -9.014 -5.968 1.00 95.38 113 PRO A N 1
ATOM 859 C CA . PRO A 1 113 ? -8.597 -8.877 -7.333 1.00 95.38 113 PRO A CA 1
ATOM 860 C C . PRO A 1 113 ? -8.125 -7.441 -7.605 1.00 95.38 113 PRO A C 1
ATOM 862 O O . PRO A 1 113 ? -8.781 -6.480 -7.211 1.00 95.38 113 PRO A O 1
ATOM 865 N N . HIS A 1 114 ? -7.024 -7.312 -8.349 1.00 97.69 114 HIS A N 1
ATOM 866 C CA . HIS A 1 114 ? -6.386 -6.031 -8.671 1.00 97.69 114 HIS A CA 1
ATOM 867 C C . HIS A 1 114 ? -6.211 -5.852 -10.172 1.00 97.69 114 HIS A C 1
ATOM 869 O O . HIS A 1 114 ? -5.969 -6.826 -10.892 1.00 97.69 114 HIS A O 1
ATOM 875 N N . THR A 1 115 ? -6.269 -4.606 -10.647 1.00 97.94 115 THR A N 1
ATOM 876 C CA . THR A 1 115 ? -6.000 -4.291 -12.052 1.00 97.94 115 THR A CA 1
ATOM 877 C C . THR A 1 115 ? -4.648 -3.612 -12.232 1.00 97.94 115 THR A C 1
ATOM 879 O O . THR A 1 115 ? -4.182 -2.813 -11.418 1.00 97.94 115 THR A O 1
ATOM 882 N N . TYR A 1 116 ? -4.007 -3.926 -13.356 1.00 97.38 116 TYR A N 1
ATOM 883 C CA . TYR A 1 116 ? -2.693 -3.412 -13.727 1.00 97.38 116 TYR A CA 1
ATOM 884 C C . TYR A 1 116 ? -2.775 -2.822 -15.132 1.00 97.38 116 TYR A C 1
ATOM 886 O O . TYR A 1 116 ? -3.391 -3.404 -16.024 1.00 97.38 116 TYR A O 1
ATOM 894 N N . ALA A 1 117 ? -2.160 -1.658 -15.327 1.00 95.31 117 ALA A N 1
ATOM 895 C CA . ALA A 1 117 ? -2.076 -0.982 -16.618 1.00 95.31 117 ALA A CA 1
ATOM 896 C C . ALA A 1 117 ? -0.600 -0.902 -17.025 1.00 95.31 117 ALA A C 1
ATOM 898 O O . ALA A 1 117 ? 0.046 0.101 -16.705 1.00 95.31 117 ALA A O 1
ATOM 899 N N . PRO A 1 118 ? -0.045 -1.962 -17.642 1.00 97.19 118 PRO A N 1
ATOM 900 C CA . PRO A 1 118 ? 1.351 -1.968 -18.046 1.00 97.19 118 PRO A CA 1
ATOM 901 C C . PRO A 1 118 ? 1.611 -0.886 -19.091 1.00 97.19 118 PRO A C 1
ATOM 903 O O . PRO A 1 118 ? 0.793 -0.649 -19.981 1.00 97.19 118 PRO A O 1
ATOM 906 N N . THR A 1 119 ? 2.768 -0.242 -18.982 1.00 97.38 119 THR A N 1
ATOM 907 C CA . THR A 1 119 ? 3.260 0.708 -19.983 1.00 97.38 119 THR A CA 1
ATOM 908 C C . THR A 1 119 ? 4.718 0.410 -20.313 1.00 97.38 119 THR A C 1
ATOM 910 O O . THR A 1 119 ? 5.387 -0.350 -19.603 1.00 97.38 119 THR A O 1
ATOM 913 N N . ALA A 1 120 ? 5.194 0.995 -21.407 1.00 96.62 120 ALA A N 1
ATOM 914 C CA . ALA A 1 120 ? 6.510 0.741 -21.967 1.00 96.62 120 ALA A CA 1
ATOM 915 C C . ALA A 1 120 ? 7.012 1.973 -22.727 1.00 96.62 120 ALA A C 1
ATOM 917 O O . ALA A 1 120 ? 6.321 2.481 -23.611 1.00 96.62 120 ALA A O 1
ATOM 918 N N . VAL A 1 121 ? 8.211 2.439 -22.384 1.00 97.38 121 VAL A N 1
ATOM 919 C CA . VAL A 1 121 ? 8.971 3.458 -23.116 1.00 97.38 121 VAL A CA 1
ATOM 920 C C . VAL A 1 121 ? 10.422 2.993 -23.205 1.00 97.38 121 VAL A C 1
ATOM 922 O O . VAL A 1 121 ? 11.024 2.644 -22.189 1.00 97.38 121 VAL A O 1
ATOM 925 N N . SER A 1 122 ? 10.983 2.975 -24.413 1.00 97.12 122 SER A N 1
ATOM 926 C CA . SER A 1 122 ? 12.358 2.526 -24.655 1.00 97.12 122 SER A CA 1
ATOM 927 C C . SER A 1 122 ? 13.381 3.641 -24.421 1.00 97.12 122 SER A C 1
ATOM 929 O O . SER A 1 122 ? 13.235 4.756 -24.920 1.00 97.12 122 SER A O 1
ATOM 931 N N . TYR A 1 123 ? 14.458 3.295 -23.722 1.00 94.94 123 TYR A N 1
ATOM 932 C CA . TYR A 1 123 ? 15.637 4.109 -23.445 1.00 94.94 123 TYR A CA 1
ATOM 933 C C . TYR A 1 123 ? 16.891 3.290 -23.784 1.00 94.94 123 TYR A C 1
ATOM 935 O O . TYR A 1 123 ? 17.472 2.624 -22.927 1.00 94.94 123 TYR A O 1
ATOM 943 N N . GLY A 1 124 ? 17.296 3.310 -25.058 1.00 94.69 124 GLY A N 1
ATOM 944 C CA . GLY A 1 124 ? 18.325 2.392 -25.559 1.00 94.69 124 GLY A CA 1
ATOM 945 C C . GLY A 1 124 ? 17.854 0.941 -25.434 1.00 94.69 124 GLY A C 1
ATOM 946 O O . GLY A 1 124 ? 16.753 0.624 -25.879 1.00 94.69 124 GLY A O 1
ATOM 947 N N . ASP A 1 125 ? 18.655 0.102 -24.778 1.00 95.25 125 ASP A N 1
ATOM 948 C CA . ASP A 1 125 ? 18.367 -1.327 -24.567 1.00 95.25 125 ASP A CA 1
ATOM 949 C C . ASP A 1 125 ? 17.463 -1.599 -23.347 1.00 95.25 125 ASP A C 1
ATOM 951 O O . ASP A 1 125 ? 17.180 -2.750 -23.010 1.00 95.25 125 ASP A O 1
ATOM 955 N N . VAL A 1 126 ? 17.016 -0.544 -22.655 1.00 97.44 126 VAL A N 1
ATOM 956 C CA . VAL A 1 126 ? 16.160 -0.644 -21.467 1.00 97.44 126 VAL A CA 1
ATOM 957 C C . VAL A 1 126 ? 14.756 -0.160 -21.796 1.00 97.44 126 VAL A C 1
ATOM 959 O O . VAL A 1 126 ? 14.574 0.945 -22.299 1.00 97.44 126 VAL A O 1
ATOM 962 N N . GLU A 1 127 ? 13.738 -0.937 -21.448 1.00 98.12 127 GLU A N 1
ATOM 963 C CA . GLU A 1 127 ? 12.348 -0.484 -21.461 1.00 98.12 127 GLU A CA 1
ATOM 964 C C . GLU A 1 127 ? 11.892 -0.150 -20.038 1.00 98.12 127 GLU A C 1
ATOM 966 O O . GLU A 1 127 ? 12.084 -0.939 -19.115 1.00 98.12 127 GLU A O 1
ATOM 971 N N . ILE A 1 128 ? 11.280 1.018 -19.851 1.00 98.06 128 ILE A N 1
ATOM 972 C CA . ILE A 1 128 ? 10.763 1.468 -18.557 1.00 98.06 128 ILE A CA 1
ATOM 973 C C . ILE A 1 128 ? 9.267 1.728 -18.674 1.00 98.06 128 ILE A C 1
ATOM 975 O O . ILE A 1 128 ? 8.801 2.376 -19.610 1.00 98.06 128 ILE A O 1
ATOM 979 N N . GLY A 1 129 ? 8.500 1.272 -17.691 1.00 97.00 129 GLY A N 1
ATOM 980 C CA . GLY A 1 129 ? 7.094 1.635 -17.583 1.00 97.00 129 GLY A CA 1
ATOM 981 C C . GLY A 1 129 ? 6.401 0.955 -16.417 1.00 97.00 129 GLY A C 1
ATOM 982 O O . GLY A 1 129 ? 7.046 0.368 -15.550 1.00 97.00 129 GLY A O 1
ATOM 983 N N . ARG A 1 130 ? 5.074 1.061 -16.356 1.00 97.50 130 ARG A N 1
ATOM 984 C CA . ARG A 1 130 ? 4.293 0.422 -15.297 1.00 97.50 130 ARG A CA 1
ATOM 985 C C . ARG A 1 130 ? 4.318 -1.104 -15.460 1.00 97.50 130 ARG A C 1
ATOM 987 O O . ARG A 1 130 ? 4.315 -1.592 -16.596 1.00 97.50 130 ARG A O 1
ATOM 994 N N . PRO A 1 131 ? 4.321 -1.860 -14.350 1.00 98.12 131 PRO A N 1
ATOM 995 C CA . PRO A 1 131 ? 4.306 -3.313 -14.400 1.00 98.12 131 PRO A CA 1
ATOM 996 C C . PRO A 1 131 ? 2.938 -3.862 -14.811 1.00 98.12 131 PRO A C 1
ATOM 998 O O . PRO A 1 131 ? 1.885 -3.296 -14.508 1.00 98.12 131 PRO A O 1
ATOM 1001 N N . SER A 1 132 ? 2.972 -5.023 -15.451 1.00 97.94 132 SER A N 1
ATOM 1002 C CA . SER A 1 132 ? 1.865 -5.973 -15.515 1.00 97.94 132 SER A CA 1
ATOM 1003 C C . SER A 1 132 ? 1.682 -6.700 -14.173 1.00 97.94 132 SER A C 1
ATOM 1005 O O . SER A 1 132 ? 2.524 -6.610 -13.279 1.00 97.94 132 SER A O 1
ATOM 1007 N N . ALA A 1 133 ? 0.607 -7.484 -14.040 1.00 97.31 133 ALA A N 1
ATOM 1008 C CA . ALA A 1 133 ? 0.378 -8.314 -12.854 1.00 97.31 133 ALA A CA 1
ATOM 1009 C C . ALA A 1 133 ? 1.524 -9.315 -12.601 1.00 97.31 133 ALA A C 1
ATOM 1011 O O . ALA A 1 133 ? 1.965 -9.487 -11.465 1.00 97.31 133 ALA A O 1
ATOM 1012 N N . ALA A 1 134 ? 2.036 -9.948 -13.665 1.00 97.38 134 ALA A N 1
ATOM 1013 C CA . ALA A 1 134 ? 3.131 -10.914 -13.569 1.00 97.38 134 ALA A CA 1
ATOM 1014 C C . ALA A 1 134 ? 4.430 -10.254 -13.081 1.00 97.38 134 ALA A C 1
ATOM 1016 O O . ALA A 1 134 ? 5.137 -10.802 -12.239 1.00 97.38 134 ALA A O 1
ATOM 1017 N N . GLU A 1 135 ? 4.718 -9.047 -13.561 1.00 98.06 135 GLU A N 1
ATOM 1018 C CA . GLU A 1 135 ? 5.909 -8.300 -13.152 1.00 98.06 135 GLU A CA 1
ATOM 1019 C C . GLU A 1 135 ? 5.791 -7.779 -11.729 1.00 98.06 135 GLU A C 1
ATOM 1021 O O . GLU A 1 135 ? 6.745 -7.895 -10.968 1.00 98.06 135 GLU A O 1
ATOM 1026 N N . ALA A 1 136 ? 4.617 -7.275 -11.337 1.00 97.25 136 ALA A N 1
ATOM 1027 C CA . ALA A 1 136 ? 4.354 -6.867 -9.962 1.00 97.25 136 ALA A CA 1
ATOM 1028 C C . ALA A 1 136 ? 4.582 -8.026 -8.976 1.00 97.25 136 ALA A C 1
ATOM 1030 O O . ALA A 1 136 ? 5.168 -7.826 -7.914 1.00 97.25 136 ALA A O 1
ATOM 1031 N N . ALA A 1 137 ? 4.186 -9.251 -9.340 1.00 95.62 137 ALA A N 1
ATOM 1032 C CA . ALA A 1 137 ? 4.493 -10.441 -8.549 1.00 95.62 137 ALA A CA 1
ATOM 1033 C C . ALA A 1 137 ? 6.006 -10.739 -8.508 1.00 95.62 137 ALA A C 1
ATOM 1035 O O . ALA A 1 137 ? 6.550 -11.036 -7.442 1.00 95.62 137 ALA A O 1
ATOM 1036 N N . ALA A 1 138 ? 6.697 -10.611 -9.644 1.00 96.69 138 ALA A N 1
ATOM 1037 C CA . ALA A 1 138 ? 8.130 -10.882 -9.769 1.00 96.69 138 ALA A CA 1
ATOM 1038 C C . ALA A 1 138 ? 9.035 -9.839 -9.080 1.00 96.69 138 ALA A C 1
ATOM 1040 O O . ALA A 1 138 ? 10.173 -10.159 -8.731 1.00 96.69 138 ALA A O 1
ATOM 1041 N N . VAL A 1 139 ? 8.544 -8.621 -8.81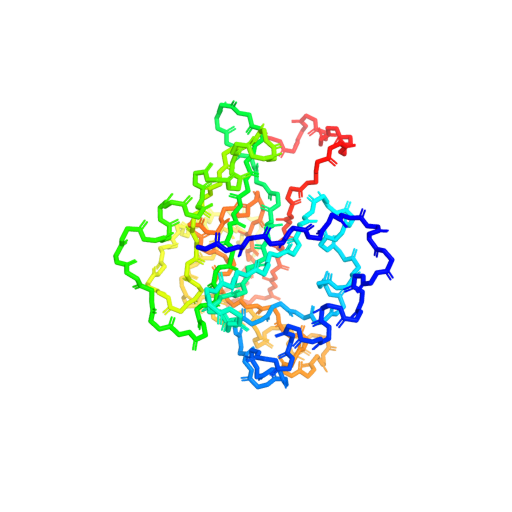3 1.00 95.44 139 VAL A N 1
ATOM 1042 C CA . VAL A 1 139 ? 9.276 -7.576 -8.067 1.00 95.44 139 VAL A CA 1
ATOM 1043 C C . VAL A 1 139 ? 9.801 -8.094 -6.728 1.00 95.44 139 VAL A C 1
ATOM 1045 O O . VAL A 1 139 ? 10.928 -7.780 -6.349 1.00 95.44 139 VAL A O 1
ATOM 1048 N N . ARG A 1 140 ? 9.033 -8.939 -6.030 1.00 93.81 140 ARG A N 1
ATOM 1049 C CA . ARG A 1 140 ? 9.461 -9.535 -4.754 1.00 93.81 140 ARG A CA 1
ATOM 1050 C C . ARG A 1 140 ? 10.715 -10.392 -4.918 1.00 93.81 140 ARG A C 1
ATOM 1052 O O . ARG A 1 140 ? 11.615 -10.310 -4.090 1.00 93.81 140 ARG A O 1
ATOM 1059 N N . THR A 1 141 ? 10.808 -11.156 -6.003 1.00 94.25 141 THR A N 1
ATOM 1060 C CA . THR A 1 141 ? 12.003 -11.946 -6.321 1.00 94.25 141 THR A CA 1
ATOM 1061 C C . THR A 1 141 ? 13.189 -11.038 -6.626 1.00 94.25 141 THR A C 1
ATOM 1063 O O . THR A 1 141 ? 14.264 -11.253 -6.076 1.00 94.25 141 THR A O 1
ATOM 1066 N N . VAL A 1 142 ? 12.994 -9.975 -7.414 1.00 94.12 142 VAL A N 1
ATOM 1067 C CA . VAL A 1 142 ? 14.052 -8.980 -7.679 1.00 94.12 142 VAL A CA 1
ATOM 1068 C C . VAL A 1 142 ? 14.550 -8.356 -6.375 1.00 94.12 142 VAL A C 1
ATOM 1070 O O . VAL A 1 142 ? 15.754 -8.283 -6.145 1.00 94.12 142 VAL A O 1
ATOM 1073 N N . GLN A 1 143 ? 13.635 -7.968 -5.486 1.00 93.69 143 GLN A N 1
ATOM 1074 C CA . GLN A 1 143 ? 13.958 -7.424 -4.172 1.00 93.69 143 GLN A CA 1
ATOM 1075 C C . GLN A 1 143 ? 14.810 -8.397 -3.336 1.00 93.69 143 GLN A C 1
ATOM 1077 O O . GLN A 1 143 ? 15.820 -7.994 -2.756 1.00 93.69 143 GLN A O 1
ATOM 1082 N N . GLN A 1 144 ? 14.432 -9.677 -3.294 1.00 94.06 144 GLN A N 1
ATOM 1083 C CA . GLN A 1 144 ? 15.196 -10.713 -2.594 1.00 94.06 144 GLN A CA 1
ATOM 1084 C C . GLN A 1 144 ? 16.587 -10.904 -3.195 1.00 94.06 144 GLN A C 1
ATOM 1086 O O . GLN A 1 144 ? 17.567 -10.951 -2.459 1.00 94.06 144 GLN A O 1
ATOM 1091 N N . THR A 1 145 ? 16.691 -11.000 -4.520 1.00 92.94 145 THR A N 1
ATOM 1092 C CA . THR A 1 145 ? 17.964 -11.246 -5.203 1.00 92.94 145 THR A CA 1
ATOM 1093 C C . THR A 1 145 ? 18.929 -10.073 -5.056 1.00 92.94 145 THR A C 1
ATOM 1095 O O . THR A 1 145 ? 20.112 -10.289 -4.809 1.00 92.94 145 THR A O 1
ATOM 1098 N N . VAL A 1 146 ? 18.442 -8.837 -5.189 1.00 89.25 146 VAL A N 1
ATOM 1099 C CA . VAL A 1 146 ? 19.296 -7.641 -5.186 1.00 89.25 146 VAL A CA 1
ATOM 1100 C C . VAL A 1 146 ? 19.667 -7.208 -3.768 1.00 89.25 146 VAL A C 1
ATOM 1102 O O . VAL A 1 146 ? 20.813 -6.830 -3.530 1.00 89.25 146 VAL A O 1
ATOM 1105 N N . TRP A 1 147 ? 18.728 -7.252 -2.816 1.00 89.12 147 TRP A N 1
ATOM 1106 C CA . TRP A 1 147 ? 18.958 -6.752 -1.452 1.00 89.12 147 TRP A CA 1
ATOM 1107 C C . TRP A 1 147 ? 19.120 -7.850 -0.400 1.00 89.12 147 TRP A C 1
ATOM 1109 O O . TRP A 1 147 ? 19.325 -7.527 0.768 1.00 89.12 147 TRP A O 1
ATOM 1119 N N . GLY A 1 148 ? 18.995 -9.131 -0.760 1.00 91.19 148 GLY A N 1
ATOM 1120 C CA . GLY A 1 148 ? 19.042 -10.234 0.207 1.00 91.19 148 GLY A CA 1
ATOM 1121 C C . GLY A 1 148 ? 17.939 -10.151 1.266 1.00 91.19 148 GLY A C 1
ATOM 1122 O O . GLY A 1 148 ? 18.105 -10.663 2.370 1.00 91.19 148 GLY A O 1
ATOM 1123 N N . SER A 1 149 ? 16.841 -9.446 0.970 1.00 89.69 149 SER A N 1
ATOM 1124 C CA . SER A 1 149 ? 15.782 -9.180 1.945 1.00 89.69 149 SER A CA 1
ATOM 1125 C C . SER A 1 149 ? 15.048 -10.476 2.309 1.00 89.69 149 SER A C 1
ATOM 1127 O O . SER A 1 149 ? 14.588 -11.175 1.401 1.00 89.69 149 SER A O 1
ATOM 1129 N N . PRO A 1 150 ? 14.887 -10.809 3.600 1.00 90.50 150 PRO A N 1
ATOM 1130 C CA . PRO A 1 150 ? 14.031 -11.914 4.004 1.00 90.50 150 PRO A CA 1
ATOM 1131 C C . PRO A 1 150 ? 12.547 -11.587 3.714 1.00 90.50 150 PRO A C 1
ATOM 1133 O O . PRO A 1 150 ? 12.207 -10.415 3.494 1.00 90.50 150 PRO A O 1
ATOM 1136 N N . PRO A 1 151 ? 11.666 -12.605 3.642 1.00 88.88 151 PRO A N 1
ATOM 1137 C CA . PRO A 1 151 ? 10.286 -12.472 3.158 1.00 88.88 151 PRO A CA 1
ATOM 1138 C C . PRO A 1 151 ? 9.450 -11.350 3.795 1.00 88.88 151 PRO A C 1
ATOM 1140 O O . PRO A 1 151 ? 8.653 -10.713 3.103 1.00 88.88 151 PRO A O 1
ATOM 1143 N N . GLU A 1 152 ? 9.658 -11.081 5.080 1.00 88.94 152 GLU A N 1
ATOM 1144 C CA . GLU A 1 152 ? 8.967 -10.074 5.890 1.00 88.94 152 GLU A CA 1
ATOM 1145 C C . GLU A 1 152 ? 9.365 -8.625 5.578 1.00 88.94 152 GLU A C 1
ATOM 1147 O O . GLU A 1 152 ? 8.645 -7.689 5.930 1.00 88.94 152 GLU A O 1
ATOM 1152 N N . PHE A 1 153 ? 10.494 -8.418 4.894 1.00 92.25 153 PHE A N 1
ATOM 1153 C CA . PHE A 1 153 ? 10.919 -7.099 4.415 1.00 92.25 153 PHE A CA 1
ATOM 1154 C C . PHE A 1 153 ? 10.555 -6.848 2.949 1.00 92.25 153 PHE A C 1
ATOM 1156 O O . PHE A 1 153 ? 10.885 -5.792 2.401 1.00 92.25 153 PHE A O 1
ATOM 1163 N N . LEU A 1 154 ? 9.850 -7.781 2.307 1.00 94.50 154 LEU A N 1
ATOM 1164 C CA . LEU A 1 154 ? 9.421 -7.634 0.923 1.00 94.50 154 LEU A CA 1
ATOM 1165 C C . LEU A 1 154 ? 8.141 -6.820 0.818 1.00 94.50 154 LEU A C 1
ATOM 1167 O O . LEU A 1 154 ? 7.154 -7.094 1.502 1.00 94.50 154 LEU A O 1
ATOM 1171 N N . TYR A 1 155 ? 8.126 -5.869 -0.110 1.00 95.62 155 TYR A N 1
ATOM 1172 C CA . TYR A 1 155 ? 6.929 -5.085 -0.373 1.00 95.62 155 TYR A CA 1
ATOM 1173 C C . TYR A 1 155 ? 5.815 -5.959 -0.977 1.00 95.62 155 TYR A C 1
ATOM 1175 O O . TYR A 1 155 ? 6.100 -6.868 -1.769 1.00 95.62 155 TYR A O 1
ATOM 1183 N N . PRO A 1 156 ? 4.542 -5.734 -0.610 1.00 96.56 156 PRO A N 1
ATOM 1184 C CA . PRO A 1 156 ? 3.434 -6.467 -1.212 1.00 96.56 156 PRO A CA 1
ATOM 1185 C C . PRO A 1 156 ? 3.329 -6.165 -2.711 1.00 96.56 156 PRO A C 1
ATOM 1187 O O . PRO A 1 156 ? 3.399 -5.011 -3.116 1.00 96.56 156 PRO A O 1
ATOM 1190 N N . ALA A 1 157 ? 3.140 -7.188 -3.547 1.00 96.25 157 ALA A N 1
ATOM 1191 C CA . ALA A 1 157 ? 3.051 -7.017 -5.004 1.00 96.25 157 ALA A CA 1
ATOM 1192 C C . ALA A 1 157 ? 1.834 -6.174 -5.431 1.00 96.25 157 ALA A C 1
ATOM 1194 O O . ALA A 1 157 ? 1.843 -5.494 -6.459 1.00 96.25 157 ALA A O 1
ATOM 1195 N N . ASP A 1 158 ? 0.774 -6.213 -4.627 1.00 97.62 158 ASP A N 1
ATOM 1196 C CA . ASP A 1 158 ? -0.492 -5.548 -4.905 1.00 97.62 158 ASP A CA 1
ATOM 1197 C C . ASP A 1 158 ? -0.380 -4.011 -4.899 1.00 97.62 158 ASP A C 1
ATOM 1199 O O . ASP A 1 158 ? -1.177 -3.342 -5.548 1.00 97.62 158 ASP A O 1
ATOM 1203 N N . ILE A 1 159 ? 0.663 -3.431 -4.288 1.00 97.19 159 ILE A N 1
ATOM 1204 C CA . ILE A 1 159 ? 0.863 -1.969 -4.253 1.00 97.19 159 ILE A CA 1
ATOM 1205 C C . ILE A 1 159 ? 1.034 -1.359 -5.652 1.00 97.19 159 ILE A C 1
ATOM 1207 O O . ILE A 1 159 ? 0.819 -0.166 -5.846 1.00 97.19 159 ILE A O 1
ATOM 1211 N N . HIS A 1 160 ? 1.427 -2.173 -6.634 1.00 97.38 160 HIS A N 1
ATOM 1212 C CA . HIS A 1 160 ? 1.600 -1.759 -8.025 1.00 97.38 160 HIS A CA 1
ATOM 1213 C C . HIS A 1 160 ? 0.273 -1.652 -8.802 1.00 97.38 160 HIS A C 1
ATOM 1215 O O . HIS A 1 160 ? 0.267 -1.193 -9.952 1.00 97.38 160 HIS A O 1
ATOM 1221 N N . SER A 1 161 ? -0.840 -2.062 -8.186 1.00 97.69 161 SER A N 1
ATOM 1222 C CA . SER A 1 161 ? -2.187 -1.978 -8.749 1.00 97.69 161 SER A CA 1
ATOM 1223 C C . SER A 1 161 ? -2.632 -0.533 -8.993 1.00 97.69 161 SER A C 1
ATOM 1225 O O . SER A 1 161 ? -2.099 0.434 -8.433 1.00 97.69 161 SER A O 1
ATOM 1227 N N . ARG A 1 162 ? -3.636 -0.359 -9.857 1.00 95.94 162 ARG A N 1
ATOM 1228 C CA . ARG A 1 162 ? -4.258 0.957 -10.081 1.00 95.94 162 ARG A CA 1
ATOM 1229 C C . ARG A 1 162 ? -5.041 1.414 -8.856 1.00 95.94 162 ARG A C 1
ATOM 1231 O O . ARG A 1 162 ? -5.106 2.609 -8.563 1.00 95.94 162 ARG A O 1
ATOM 1238 N N . GLU A 1 163 ? -5.638 0.458 -8.163 1.00 96.50 163 GLU A N 1
ATOM 1239 C CA . GLU A 1 163 ? -6.517 0.651 -7.024 1.00 96.50 163 GLU A CA 1
ATOM 1240 C C . GLU A 1 163 ? -5.747 1.200 -5.823 1.00 96.50 163 GLU A C 1
ATOM 1242 O O . GLU A 1 163 ? -6.207 2.177 -5.223 1.00 96.50 163 GLU A O 1
ATOM 1247 N N . PHE A 1 164 ? -4.549 0.664 -5.535 1.00 96.75 164 PHE A N 1
ATOM 1248 C CA . PHE A 1 164 ? -3.708 1.165 -4.442 1.00 96.75 164 PHE A CA 1
ATOM 1249 C C . PHE A 1 164 ? -3.314 2.630 -4.666 1.00 96.75 164 PHE A C 1
ATOM 1251 O O . PHE A 1 164 ? -3.323 3.433 -3.732 1.00 96.75 164 PHE A O 1
ATOM 1258 N N . GLY A 1 165 ? -3.048 2.996 -5.924 1.00 92.88 165 GLY A N 1
ATOM 1259 C CA . GLY A 1 165 ? -2.919 4.391 -6.335 1.00 92.88 165 GLY A CA 1
ATOM 1260 C C . GLY A 1 165 ? -1.560 5.020 -6.048 1.00 92.88 165 GLY A C 1
ATOM 1261 O O . GLY A 1 165 ? -1.510 6.207 -5.744 1.00 92.88 165 GLY A O 1
ATOM 1262 N N . LEU A 1 166 ? -0.465 4.256 -6.153 1.00 91.50 166 LEU A N 1
ATOM 1263 C CA . LEU A 1 166 ? 0.877 4.837 -6.061 1.00 91.50 166 LEU A CA 1
ATOM 1264 C C . LEU A 1 166 ? 1.103 5.899 -7.153 1.00 91.50 166 LEU A C 1
ATOM 1266 O O . LEU A 1 166 ? 0.831 5.607 -8.330 1.00 91.50 166 LEU A O 1
ATOM 1270 N N . PRO A 1 167 ? 1.680 7.072 -6.811 1.00 88.25 167 PRO A N 1
ATOM 1271 C CA . PRO A 1 167 ? 2.065 8.074 -7.803 1.00 88.25 167 PRO A CA 1
ATOM 1272 C C . PRO A 1 167 ? 3.138 7.540 -8.761 1.00 88.25 167 PRO A C 1
ATOM 1274 O O . PRO A 1 167 ? 3.079 7.811 -9.958 1.00 88.25 167 PRO A O 1
ATOM 1277 N N . THR A 1 168 ? 4.058 6.704 -8.265 1.00 91.69 168 THR A N 1
ATOM 1278 C CA . THR A 1 168 ? 5.104 6.074 -9.079 1.00 91.69 168 THR A CA 1
ATOM 1279 C C . THR A 1 168 ? 5.130 4.575 -8.835 1.00 91.69 168 THR A C 1
ATOM 1281 O O . THR A 1 168 ? 5.239 4.117 -7.700 1.00 91.69 168 THR A O 1
ATOM 1284 N N . SER A 1 169 ? 5.068 3.803 -9.916 1.00 95.81 169 SER A N 1
ATOM 1285 C CA . SER A 1 169 ? 5.209 2.348 -9.907 1.00 95.81 169 SER A CA 1
ATOM 1286 C C . SER A 1 169 ? 5.772 1.921 -11.256 1.00 95.81 169 SER A C 1
ATOM 1288 O O . SER A 1 169 ? 5.025 1.821 -12.228 1.00 95.81 169 SER A O 1
ATOM 1290 N N . LEU A 1 170 ? 7.079 1.701 -11.311 1.00 97.25 170 LEU A N 1
ATOM 1291 C CA . LEU A 1 1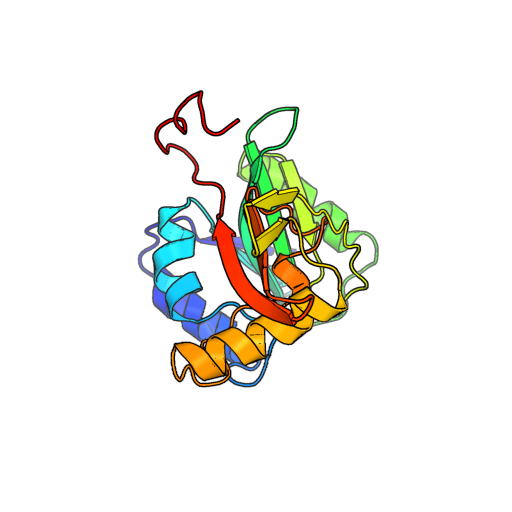70 ? 7.832 1.440 -12.528 1.00 97.25 170 LEU A CA 1
ATOM 1292 C C . LEU A 1 170 ? 8.640 0.153 -12.405 1.00 97.25 170 LEU A C 1
ATOM 1294 O O . LEU A 1 170 ? 9.135 -0.194 -11.333 1.00 97.25 170 LEU A O 1
ATOM 1298 N N . VAL A 1 171 ? 8.816 -0.505 -13.540 1.00 97.94 171 VAL A N 1
ATOM 1299 C CA . VAL A 1 171 ? 9.772 -1.584 -13.751 1.00 97.94 171 VAL A CA 1
ATOM 1300 C C . VAL A 1 171 ? 10.695 -1.232 -14.907 1.00 97.94 171 VAL A C 1
ATOM 1302 O O . VAL A 1 171 ? 10.298 -0.516 -15.827 1.00 97.94 171 VAL A O 1
ATOM 1305 N N . ALA A 1 172 ? 11.923 -1.732 -14.835 1.00 97.88 172 ALA A N 1
ATOM 1306 C CA . ALA A 1 172 ? 12.892 -1.691 -15.917 1.00 97.88 172 ALA A CA 1
ATOM 1307 C C . ALA A 1 172 ? 13.045 -3.097 -16.498 1.00 97.88 172 ALA A C 1
ATOM 1309 O O . ALA A 1 172 ? 13.181 -4.069 -15.747 1.00 97.88 172 ALA A O 1
ATOM 1310 N N . ARG A 1 173 ? 13.039 -3.195 -17.825 1.00 98.00 173 ARG A N 1
ATOM 1311 C CA . ARG A 1 173 ? 13.188 -4.441 -18.574 1.00 98.00 173 ARG A CA 1
ATOM 1312 C C . ARG A 1 173 ? 14.410 -4.355 -19.477 1.00 98.00 173 ARG A C 1
ATOM 1314 O O . ARG A 1 173 ? 14.592 -3.345 -20.149 1.00 98.00 173 ARG A O 1
ATOM 1321 N N . VAL A 1 174 ? 15.206 -5.415 -19.517 1.00 96.94 174 VAL A N 1
ATOM 1322 C CA . VAL A 1 174 ? 16.331 -5.586 -20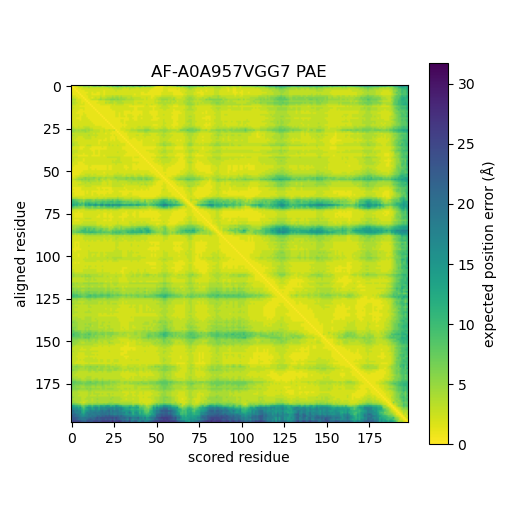.451 1.00 96.94 174 VAL A CA 1
ATOM 1323 C C . VAL A 1 174 ? 16.072 -6.871 -21.220 1.00 96.94 174 VAL A C 1
ATOM 1325 O O . VAL A 1 174 ? 15.815 -7.901 -20.600 1.00 96.94 174 VAL A O 1
ATOM 1328 N N . ASP A 1 175 ? 16.033 -6.802 -22.551 1.00 94.38 175 ASP A N 1
ATOM 1329 C CA . ASP A 1 175 ? 15.650 -7.931 -23.418 1.00 94.38 175 ASP A CA 1
ATOM 1330 C C . ASP A 1 175 ? 14.317 -8.595 -23.004 1.00 94.38 175 ASP A C 1
ATOM 1332 O O . ASP A 1 175 ? 14.150 -9.816 -23.014 1.00 94.38 175 ASP A O 1
ATOM 1336 N N . GLY A 1 176 ? 13.352 -7.775 -22.570 1.00 92.12 176 GLY A N 1
ATOM 1337 C CA . GLY A 1 176 ? 12.040 -8.229 -22.095 1.00 92.12 176 GLY A CA 1
ATOM 1338 C C . GLY A 1 176 ? 12.043 -8.907 -20.717 1.00 92.12 176 GLY A C 1
ATOM 1339 O O . GLY A 1 176 ? 10.994 -9.371 -20.277 1.00 92.12 176 GLY A O 1
ATOM 1340 N N . GLN A 1 177 ? 13.183 -8.964 -20.023 1.00 94.69 177 GLN A N 1
ATOM 1341 C CA . GLN A 1 177 ? 13.301 -9.515 -18.671 1.00 94.69 177 GLN A CA 1
ATOM 1342 C C . GLN A 1 177 ? 13.292 -8.411 -17.620 1.00 94.69 177 GLN A C 1
ATOM 1344 O O . GLN A 1 177 ? 13.970 -7.397 -17.769 1.00 94.69 177 GLN A O 1
ATOM 1349 N N . LEU A 1 178 ? 12.560 -8.628 -16.526 1.00 96.38 178 LEU A N 1
ATOM 1350 C CA . LEU A 1 178 ? 12.525 -7.708 -15.393 1.00 96.38 178 LEU A CA 1
ATOM 1351 C C . LEU A 1 178 ? 13.919 -7.592 -14.753 1.00 96.38 178 LEU A C 1
ATOM 1353 O O . LEU A 1 178 ? 14.434 -8.560 -14.199 1.00 96.38 178 LEU A O 1
ATOM 1357 N N . ALA A 1 179 ? 14.503 -6.396 -14.801 1.00 94.94 179 ALA A N 1
ATOM 1358 C CA . ALA A 1 179 ? 15.847 -6.110 -14.296 1.00 94.94 179 ALA A CA 1
ATOM 1359 C C . ALA A 1 179 ? 15.843 -5.237 -13.030 1.00 94.94 179 ALA A C 1
ATOM 1361 O O . ALA A 1 179 ? 16.805 -5.237 -12.264 1.00 94.94 179 ALA A O 1
ATOM 1362 N N . GLY A 1 180 ? 14.768 -4.485 -12.792 1.00 95.38 180 GLY A N 1
ATOM 1363 C CA . GLY A 1 180 ? 14.666 -3.590 -11.645 1.00 95.38 180 GLY A CA 1
ATOM 1364 C C . GLY A 1 180 ? 13.277 -2.993 -11.487 1.00 95.38 180 GLY A C 1
ATOM 1365 O O . GLY A 1 180 ? 12.422 -3.125 -12.363 1.00 95.38 180 GLY A O 1
ATOM 1366 N N . PHE A 1 181 ? 13.055 -2.323 -10.361 1.00 96.25 181 PHE A N 1
ATOM 1367 C CA . PHE A 1 181 ? 11.800 -1.643 -10.074 1.00 96.25 181 PHE A CA 1
ATOM 1368 C C . PHE A 1 181 ? 12.024 -0.381 -9.245 1.00 96.25 181 PHE A C 1
ATOM 1370 O O . PHE A 1 181 ? 13.026 -0.239 -8.546 1.00 96.25 181 PHE A O 1
ATOM 1377 N N . LEU A 1 182 ? 11.062 0.531 -9.330 1.00 94.94 182 LEU A N 1
ATOM 1378 C CA . LEU A 1 182 ? 10.996 1.755 -8.550 1.00 94.94 182 LEU A CA 1
ATOM 1379 C C . LEU A 1 182 ? 9.541 2.000 -8.173 1.00 94.94 182 LEU A C 1
ATOM 1381 O O . LEU A 1 182 ? 8.652 1.945 -9.021 1.00 94.94 182 LEU A O 1
ATOM 1385 N N . PHE A 1 183 ? 9.290 2.343 -6.918 1.00 94.12 183 PHE A N 1
ATOM 1386 C CA . PHE A 1 183 ? 7.996 2.866 -6.521 1.00 94.12 183 PHE A CA 1
ATOM 1387 C C . PHE A 1 183 ? 8.166 4.101 -5.643 1.00 94.12 183 PHE A C 1
ATOM 1389 O O . PHE A 1 183 ? 9.190 4.289 -4.987 1.00 94.12 183 PHE A O 1
ATOM 1396 N N . GLY A 1 184 ? 7.152 4.956 -5.663 1.00 92.25 184 GLY A N 1
ATOM 1397 C CA . GLY A 1 184 ? 7.092 6.187 -4.891 1.00 92.25 184 GLY A CA 1
ATOM 1398 C C . GLY A 1 184 ? 5.709 6.346 -4.284 1.00 92.25 184 GLY A C 1
ATOM 1399 O O . GLY A 1 184 ? 4.725 5.865 -4.842 1.00 92.25 184 GLY A O 1
ATOM 1400 N N . VAL A 1 185 ? 5.651 7.012 -3.138 1.00 92.12 185 VAL A N 1
ATOM 1401 C CA . VAL A 1 185 ? 4.427 7.279 -2.374 1.00 92.12 185 VAL A CA 1
ATOM 1402 C C . VAL A 1 185 ? 4.203 8.781 -2.270 1.00 92.12 185 VAL A C 1
ATOM 1404 O O . VAL A 1 185 ? 5.165 9.552 -2.263 1.00 92.12 185 VAL A O 1
ATOM 1407 N N . ASP A 1 186 ? 2.942 9.197 -2.174 1.00 90.69 186 ASP A N 1
ATOM 1408 C CA . ASP A 1 186 ? 2.619 10.592 -1.900 1.00 90.69 186 ASP A CA 1
ATOM 1409 C C . ASP A 1 186 ? 3.013 10.949 -0.463 1.00 90.69 186 ASP A C 1
ATOM 1411 O O . ASP A 1 186 ? 2.889 10.140 0.458 1.00 90.69 186 ASP A O 1
ATOM 1415 N N . LYS A 1 187 ? 3.475 12.187 -0.270 1.00 90.12 187 LYS A N 1
ATOM 1416 C CA . LYS A 1 187 ? 3.732 12.769 1.048 1.00 90.12 187 LYS A CA 1
ATOM 1417 C C . LYS A 1 187 ? 2.909 14.035 1.215 1.00 90.12 187 LYS A C 1
ATOM 1419 O O . LYS A 1 187 ? 3.074 14.994 0.460 1.00 90.12 187 LYS A O 1
ATOM 1424 N N . PHE A 1 188 ? 2.082 14.075 2.250 1.00 86.75 188 PHE A N 1
ATOM 1425 C CA . PHE A 1 188 ? 1.362 15.290 2.612 1.00 86.75 188 PHE A CA 1
ATOM 1426 C C . PHE A 1 188 ? 2.288 16.314 3.269 1.00 86.75 188 PHE A C 1
ATOM 1428 O O . PHE A 1 188 ? 3.198 15.966 4.022 1.00 86.75 188 PHE A O 1
ATOM 1435 N N . GLY A 1 189 ? 2.095 17.590 2.917 1.00 76.94 189 GLY A N 1
ATOM 1436 C CA . GLY A 1 189 ? 2.950 18.692 3.372 1.00 76.94 189 GLY A CA 1
ATOM 1437 C C . GLY A 1 189 ? 4.401 18.619 2.877 1.00 76.94 189 GLY A C 1
ATOM 1438 O O . GLY A 1 189 ? 5.264 19.315 3.408 1.00 76.94 189 GLY A O 1
ATOM 1439 N N . GLY A 1 190 ? 4.699 17.758 1.896 1.00 70.75 190 GLY A N 1
ATOM 1440 C CA . GLY A 1 190 ? 5.996 17.723 1.224 1.00 70.75 190 GLY A CA 1
ATOM 1441 C C . GLY A 1 190 ? 6.159 18.881 0.231 1.00 70.75 190 GLY A C 1
ATOM 1442 O O . GLY A 1 190 ? 5.160 19.435 -0.231 1.00 70.75 190 GLY A O 1
ATOM 1443 N N . PRO A 1 191 ? 7.403 19.254 -0.120 1.00 64.50 191 PRO A N 1
ATOM 1444 C CA . PRO A 1 191 ? 7.634 20.186 -1.217 1.00 64.50 191 PRO A CA 1
ATOM 1445 C C . PRO A 1 191 ? 7.039 19.620 -2.512 1.00 64.50 191 PRO A C 1
ATOM 1447 O O . PRO A 1 191 ? 7.009 18.402 -2.707 1.00 64.50 191 PRO A O 1
ATOM 1450 N N . ALA A 1 192 ? 6.572 20.502 -3.397 1.00 64.31 192 ALA A N 1
ATOM 1451 C CA . ALA A 1 192 ? 6.168 20.087 -4.734 1.00 64.31 192 ALA A CA 1
ATOM 1452 C C . ALA A 1 192 ? 7.337 19.368 -5.427 1.00 64.31 192 ALA A C 1
ATOM 1454 O O . ALA A 1 192 ? 8.497 19.760 -5.265 1.00 64.31 192 ALA A O 1
ATOM 1455 N N . LEU A 1 193 ? 7.027 18.315 -6.188 1.00 61.69 193 LEU A N 1
ATOM 1456 C CA . LEU A 1 193 ? 8.016 17.718 -7.079 1.00 61.69 193 LEU A CA 1
ATOM 1457 C C . LEU A 1 193 ? 8.425 18.763 -8.134 1.00 61.69 193 LEU A C 1
ATOM 1459 O O . LEU A 1 193 ? 7.617 19.644 -8.453 1.00 61.69 193 LEU A O 1
ATOM 1463 N N . PRO A 1 194 ? 9.660 18.701 -8.662 1.00 70.25 194 PRO A N 1
ATOM 1464 C CA . PRO A 1 194 ? 10.065 19.552 -9.775 1.00 70.25 194 PRO A CA 1
ATOM 1465 C C . PRO A 1 194 ? 9.063 19.457 -10.932 1.00 70.25 194 PRO A C 1
ATOM 1467 O O . PRO A 1 194 ? 8.567 18.371 -11.230 1.00 70.25 194 PRO A O 1
ATOM 1470 N N . SER A 1 195 ? 8.786 20.581 -11.599 1.00 59.75 195 SER A N 1
ATOM 1471 C CA . SER A 1 195 ? 7.861 20.646 -12.744 1.00 59.75 195 SER A CA 1
ATOM 1472 C C . SER A 1 195 ? 8.195 19.637 -13.837 1.00 59.75 195 SER A C 1
ATOM 1474 O O . SER A 1 195 ? 7.301 19.118 -14.491 1.00 59.75 195 SER A O 1
ATOM 1476 N N . ASP A 1 196 ? 9.481 19.340 -13.993 1.00 57.22 196 ASP A N 1
ATOM 1477 C CA . ASP A 1 196 ? 10.023 18.506 -15.062 1.00 57.22 196 ASP A CA 1
ATOM 1478 C C . ASP A 1 196 ? 9.765 17.005 -14.828 1.00 57.22 196 ASP A C 1
ATOM 1480 O O . ASP A 1 196 ? 10.201 16.168 -15.614 1.00 57.22 196 ASP A O 1
ATOM 1484 N N . TRP A 1 197 ? 9.125 16.647 -13.708 1.00 49.72 197 TRP A 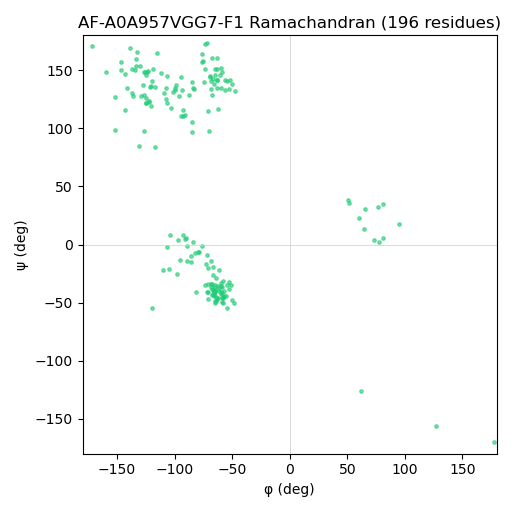N 1
ATOM 1485 C CA . TRP A 1 197 ? 8.809 15.269 -13.315 1.00 49.72 197 TRP A CA 1
ATOM 1486 C C . TRP A 1 197 ? 7.323 14.919 -13.523 1.00 49.72 197 TRP A C 1
ATOM 1488 O O . TRP A 1 197 ? 6.882 13.860 -13.069 1.00 49.72 197 TRP A O 1
ATOM 1498 N N . HIS A 1 198 ? 6.557 15.805 -14.170 1.00 43.81 198 HIS A N 1
ATOM 1499 C CA . HIS A 1 198 ? 5.131 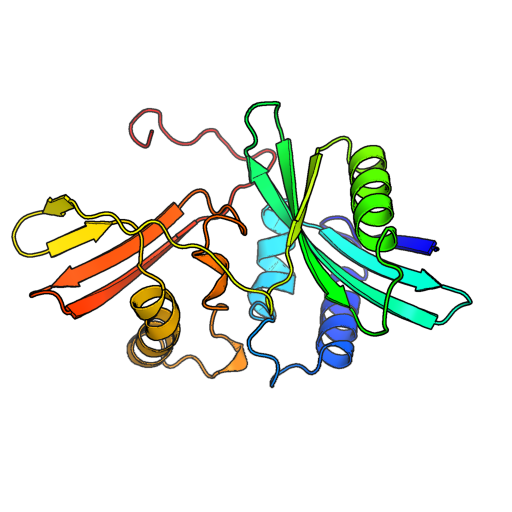15.657 -14.475 1.00 43.81 198 HIS A CA 1
ATOM 1500 C C . HIS A 1 198 ? 4.870 15.402 -15.960 1.00 43.81 198 HIS A C 1
ATOM 1502 O O . HIS A 1 198 ? 5.549 16.029 -16.802 1.00 43.81 198 HIS A O 1
#

Sequence (198 aa):
MNITIYSPGHPSWNSEVEHMGQRLGAPDNPTLFPYHFLSVVLQRIGGHLVQVETDGAEISIGFLFPRRAADGPAYTLRHHPLAPMDDDALGQLTAILGSQLGAAVHAYDPRGPHTYAPTAVSYGDVEIGRPSAAEAAAVRTVQQTVWGSPPEFLYPADIHSREFGLPTSLVARVDGQLAGFLFGVDKFGGPALPSDWH

Secondary structure (DSSP, 8-state):
-EEEEE-TT-TTHHHHHHHHHHHTTTTT-TTSPPHHIIIIIHHHHT-EEEEEEETTEEEEEEEEEEEEETTEEEEEEEEEESS---TTHHHHHHHHHHHHHTSEEEEE-TTS--------EEETTEEEEPPPHHHHHHHHHHHHHHH---GGGSPPGGGGSTTTT-SEEEEEEETTEEEEEEEE---TTPPPPPGGG-

Nearest PDB structures (foldseek):
  7n1l-assembly7_P  TM=5.728E-01  e=1.736E-03  Brucella abortus 2308
  7n1l-assembly1_A  TM=5.910E-01  e=1.701E-02  Brucella abortus 2308
  1bo4-assembly1_B  TM=4.360E-01  e=1.701E-02  Serratia marcescens
  5u08-assembly1_A  TM=5.834E-01  e=1.769E-01  uncultured bacterium
  5trm-assembly1_J  TM=4.470E-01  e=1.769E-01  Homo sapiens

pLDDT: mean 93.02, std 8.28, range [43.81, 98.56]

Foldseek 3Di:
DDKDKAWQPRPCQLVVLVVVCVLCDPPPRLLDAFSCCSSPVCSQQGKIKMWDDDPNDTFKIWIWFWADDPVGIETETAIDTSHDDPPCVQVVVQVVVCVVVVHGYAYDHLVDDFAWDWDWDDDPQKIKTQDHLVVLVCQQVLCCVPVVDDSSNGGRSRCSGVRVHFPDWMFMDGPNHTNHIDTHGHGPPDDDDPPVVD

Mean predicted aligned error: 4.08 Å